Protein AF-A0A1Y3SQS3-F1 (afdb_monomer)

Solvent-accessible surface area (backbone atoms only — not comparable to full-atom values): 16089 Å² total; per-residue (Å²): 110,71,70,60,50,54,47,46,70,72,37,49,67,63,52,51,53,51,50,51,46,65,60,47,48,61,55,52,51,51,55,52,60,72,68,56,87,49,92,48,82,89,67,41,80,85,69,50,76,66,56,55,52,50,51,52,54,51,50,52,51,48,53,51,52,54,52,50,53,52,50,52,54,53,51,51,51,54,50,49,52,53,52,56,60,70,32,40,57,36,79,46,67,48,30,38,61,58,92,61,30,27,32,43,34,41,31,22,76,19,70,34,49,32,33,68,32,37,50,44,81,75,50,65,40,54,25,57,90,48,68,66,74,52,66,43,72,68,57,78,43,71,46,69,34,47,54,74,35,70,52,75,36,45,39,25,61,53,33,62,50,102,90,34,85,57,66,37,32,37,36,34,42,40,34,34,27,35,71,94,77,70,43,73,50,74,51,74,49,73,38,57,54,44,80,84,63,66,66,64,74,69,54,44,60,55,52,50,50,51,49,50,52,51,50,53,51,50,50,52,52,51,51,45,36,53,52,22,19,65,72,30,37,50,69,74,69,94,86,61,97,70,84,75,61,95,52,23,54,64,39,54,49,30,62,74,68,71,53,77,82,75,73,83,70,38,47,46,68,59,50,51,54,49,51,53,53,51,51,60,46,54,58,64,76,74,107

Secondary structure (DSSP, 8-state):
-HHHHHHHHH-HHHHHHHHHHHHHHHHHHHHHHHH----STTTS--S-HHHHHHHHHHHHHHHHHHHHHHHHHHHHHHHHHHHHHHTS--EEEEEEEETTEEEEEEEE-SSS-EEEEEEEEEEEESSTT---B---GGGGS-EEE-TT-EEEEEEEE---BTTB----EEEEEEEEEETTTTEEEEEEEEEEB-GGGTTSSHHHHHHHHHHHHHHHHHHHHHHHHHHHHHHTEE---TTS------S-HHHHHHHHHT-S-PPPPEEHHHHHHHHHHHHHHHHHH--

Radius of gyration: 43.99 Å; Cα contacts (8 Å, |Δi|>4): 353; chains: 1; bounding box: 91×77×119 Å

Mean predicted aligned error: 16.87 Å

Foldseek 3Di:
DVVVVVVCVVPVVVVVVVVVCVLVVLVVVLVVLVPDDDPDPVSHDPDDPVNSVVVSVVVVVVVVVVVVVVVVVVVVVVVVVVVVVQQDFDWDWAWEDDPQWIKIKTAGQGNAKWFQKAKAWDWKPFLAPDTDWPWDPVNVDGGMHGHGDMDMITTGGRSDDPVGDGWMKIKMWIWTARPVVRDIDIDIDIHTHDHVPHPDDPVPVVVVVVVVVVVVVVVVLVVLQLVCQAVLEFDDDPPDDHDHNCHHPQQVVCVVVVHDDDDHRHYPVRVVVVVVVVVVVVVVVVD

pLDDT: mean 81.55, std 12.95, range [45.28, 97.88]

Structure (mmCIF, N/CA/C/O backbone):
data_AF-A0A1Y3SQS3-F1
#
_entry.id   AF-A0A1Y3SQS3-F1
#
loop_
_atom_site.group_PDB
_atom_site.id
_atom_site.type_symbol
_atom_site.label_atom_id
_atom_site.label_alt_id
_atom_site.label_comp_id
_atom_site.label_asym_id
_atom_site.label_entity_id
_atom_site.label_seq_id
_atom_site.pdbx_PDB_ins_code
_atom_site.Cartn_x
_atom_site.Cartn_y
_atom_site.Cartn_z
_atom_site.occupancy
_atom_site.B_iso_or_equiv
_atom_site.auth_seq_id
_atom_site.auth_comp_id
_atom_site.auth_asym_id
_atom_site.auth_atom_id
_atom_site.pdbx_PDB_model_num
ATOM 1 N N . MET A 1 1 ? 11.070 0.660 -30.585 1.00 52.69 1 MET A N 1
ATOM 2 C CA . MET A 1 1 ? 12.145 0.948 -29.609 1.00 52.69 1 MET A CA 1
ATOM 3 C C . MET A 1 1 ? 12.422 -0.243 -28.682 1.00 52.69 1 MET A C 1
ATOM 5 O O . MET A 1 1 ? 13.527 -0.765 -28.727 1.00 52.69 1 MET A O 1
ATOM 9 N N . ILE A 1 2 ? 11.418 -0.773 -27.966 1.00 56.97 2 ILE A N 1
ATOM 10 C CA . ILE A 1 2 ? 11.551 -1.909 -27.017 1.00 56.97 2 ILE A CA 1
ATOM 11 C C . ILE A 1 2 ? 12.172 -3.179 -27.643 1.00 56.97 2 ILE A C 1
ATOM 13 O O . ILE A 1 2 ? 13.032 -3.815 -27.041 1.00 56.97 2 ILE A O 1
ATOM 17 N N . LYS A 1 3 ? 11.812 -3.534 -28.888 1.00 65.38 3 LYS A N 1
ATOM 18 C CA . LYS A 1 3 ? 12.394 -4.699 -29.596 1.00 65.38 3 LYS A CA 1
ATOM 19 C C . LYS A 1 3 ? 13.899 -4.559 -29.869 1.00 65.38 3 LYS A C 1
ATOM 21 O O . LYS A 1 3 ? 14.633 -5.531 -29.721 1.00 65.38 3 LYS A O 1
ATOM 26 N N . LEU A 1 4 ? 14.351 -3.358 -30.235 1.00 63.12 4 LEU A N 1
ATOM 27 C CA . LEU A 1 4 ? 15.760 -3.073 -30.531 1.00 63.12 4 LEU A CA 1
ATOM 28 C C . LEU A 1 4 ? 16.597 -3.105 -29.247 1.00 63.12 4 LEU A C 1
ATOM 30 O O . LEU A 1 4 ? 17.682 -3.670 -29.212 1.00 63.12 4 LEU A O 1
ATOM 34 N N . LEU A 1 5 ? 16.038 -2.585 -28.159 1.00 63.94 5 LEU A N 1
ATOM 35 C CA . LEU A 1 5 ? 16.671 -2.590 -26.850 1.00 63.94 5 LEU A CA 1
ATOM 36 C C . LEU A 1 5 ? 16.777 -4.001 -26.263 1.00 63.94 5 LEU A C 1
ATOM 38 O O . LEU A 1 5 ? 17.846 -4.403 -25.809 1.00 63.94 5 LEU A O 1
ATOM 42 N N . ASN A 1 6 ? 15.712 -4.800 -26.362 1.00 71.81 6 ASN A N 1
ATOM 43 C CA . ASN A 1 6 ? 15.750 -6.210 -25.973 1.00 71.81 6 ASN A CA 1
ATOM 44 C C . ASN A 1 6 ? 16.782 -7.002 -26.790 1.00 71.81 6 ASN A C 1
ATOM 46 O O . ASN A 1 6 ? 17.475 -7.854 -26.234 1.00 71.81 6 ASN A O 1
ATOM 50 N N . PHE A 1 7 ? 16.938 -6.685 -28.078 1.00 69.69 7 PHE A N 1
ATOM 51 C CA . PHE A 1 7 ? 17.989 -7.251 -28.921 1.00 69.69 7 PHE A CA 1
ATOM 52 C C . PHE A 1 7 ? 19.393 -6.848 -28.440 1.00 69.69 7 PHE A C 1
ATOM 54 O O . PHE A 1 7 ? 20.237 -7.723 -28.244 1.00 69.69 7 PHE A O 1
ATOM 61 N N . MET A 1 8 ? 19.629 -5.564 -28.142 1.00 69.25 8 MET A N 1
ATOM 62 C CA . MET A 1 8 ? 20.913 -5.100 -27.595 1.00 69.25 8 MET A CA 1
ATOM 63 C C . MET A 1 8 ? 21.227 -5.717 -26.226 1.00 69.25 8 MET A C 1
ATOM 65 O O . MET A 1 8 ? 22.363 -6.111 -25.965 1.00 69.25 8 MET A O 1
ATOM 69 N N . ARG A 1 9 ? 20.218 -5.875 -25.360 1.00 69.50 9 ARG A N 1
ATOM 70 C CA . ARG A 1 9 ? 20.367 -6.522 -24.048 1.00 69.50 9 ARG A CA 1
ATOM 71 C C . ARG A 1 9 ? 20.721 -8.002 -24.177 1.00 69.50 9 ARG A C 1
ATOM 73 O O . ARG A 1 9 ? 21.468 -8.516 -23.345 1.00 69.50 9 ARG A O 1
ATOM 80 N N . LYS A 1 10 ? 20.186 -8.676 -25.198 1.00 83.50 10 LYS A N 1
ATOM 81 C CA . LYS A 1 10 ? 20.431 -10.095 -25.488 1.00 83.50 10 LYS A CA 1
ATOM 82 C C . LYS A 1 10 ? 21.791 -10.332 -26.154 1.00 83.50 10 LYS A C 1
ATOM 84 O O . LYS A 1 10 ? 22.430 -11.336 -25.863 1.00 83.50 10 LYS A O 1
ATOM 89 N N . HIS A 1 11 ? 22.258 -9.408 -26.993 1.00 83.94 11 HIS A N 1
ATOM 90 C CA . HIS A 1 11 ? 23.478 -9.558 -27.794 1.00 83.94 11 HIS A CA 1
ATOM 91 C C . HIS A 1 11 ? 24.557 -8.514 -27.454 1.00 83.94 11 HIS A C 1
ATOM 93 O O . HIS A 1 11 ? 25.158 -7.916 -28.345 1.00 83.94 11 HIS A O 1
ATOM 99 N N . LYS A 1 12 ? 24.844 -8.318 -26.158 1.00 79.00 12 LYS A N 1
ATOM 100 C CA . LYS A 1 12 ? 25.794 -7.300 -25.657 1.00 79.00 12 LYS A CA 1
ATOM 101 C C . LYS A 1 12 ? 27.178 -7.370 -26.313 1.00 79.00 12 LYS A C 1
ATOM 103 O O . LYS A 1 12 ? 27.735 -6.338 -26.666 1.00 79.00 12 LYS A O 1
ATOM 108 N N . VAL A 1 13 ? 27.704 -8.581 -26.520 1.00 76.81 13 VAL A N 1
ATOM 109 C CA . VAL A 1 13 ? 29.018 -8.801 -27.152 1.00 76.81 13 VAL A CA 1
ATOM 110 C C . VAL A 1 13 ? 29.006 -8.369 -28.619 1.00 76.81 13 VAL A C 1
ATOM 112 O O . VAL A 1 13 ? 29.918 -7.678 -29.045 1.00 76.81 13 VAL A O 1
ATOM 115 N N . CYS A 1 14 ? 27.951 -8.702 -29.368 1.00 77.56 14 CYS A N 1
ATOM 116 C CA . CYS A 1 14 ? 27.819 -8.330 -30.779 1.00 77.56 14 CYS A CA 1
ATOM 117 C C . CYS A 1 14 ? 27.680 -6.813 -30.969 1.00 77.56 14 CYS A C 1
ATOM 119 O O . CYS A 1 14 ? 28.214 -6.254 -31.920 1.00 77.56 14 CYS A O 1
ATOM 121 N N . VAL A 1 15 ? 26.957 -6.141 -30.071 1.00 80.56 15 VAL A N 1
ATOM 122 C CA . VAL A 1 15 ? 26.804 -4.680 -30.115 1.00 80.56 15 VAL A CA 1
ATOM 123 C C . VAL A 1 15 ? 28.121 -3.991 -29.761 1.00 80.56 15 VAL A C 1
ATOM 125 O O . VAL A 1 15 ? 28.503 -3.029 -30.419 1.00 80.56 15 VAL A O 1
ATOM 128 N N . PHE A 1 16 ? 28.844 -4.510 -28.765 1.00 79.31 16 PHE A N 1
ATOM 129 C CA . PHE A 1 16 ? 30.149 -3.984 -28.374 1.00 79.31 16 PHE A CA 1
ATOM 130 C C . PHE A 1 16 ? 31.193 -4.143 -29.486 1.00 79.31 16 PHE A C 1
ATOM 132 O O . PHE A 1 16 ? 31.880 -3.180 -29.822 1.00 79.31 16 PHE A O 1
ATOM 139 N N . THR A 1 17 ? 31.277 -5.323 -30.108 1.00 78.69 17 THR A N 1
ATOM 140 C CA . THR A 1 17 ? 32.202 -5.557 -31.224 1.00 78.69 17 THR A CA 1
ATOM 141 C C . THR A 1 17 ? 31.847 -4.708 -32.440 1.00 78.69 17 THR A C 1
ATOM 143 O O . THR A 1 17 ? 32.744 -4.121 -33.036 1.00 78.69 17 THR A O 1
ATOM 146 N N . LEU A 1 18 ? 30.559 -4.565 -32.773 1.00 81.19 18 LEU A N 1
ATOM 147 C CA . LEU A 1 18 ? 30.106 -3.695 -33.861 1.00 81.19 18 LEU A CA 1
ATOM 148 C C . LEU A 1 18 ? 30.445 -2.222 -33.591 1.00 81.19 18 LEU A C 1
ATOM 150 O O . LEU A 1 18 ? 30.921 -1.536 -34.489 1.00 81.19 18 LEU A O 1
ATOM 154 N N . SER A 1 19 ? 30.253 -1.748 -32.357 1.00 77.75 19 SER A N 1
ATOM 155 C CA . SER A 1 19 ? 30.615 -0.383 -31.964 1.00 77.75 19 SER A CA 1
ATOM 156 C C . SER A 1 19 ? 32.119 -0.148 -32.101 1.00 77.75 19 SER A C 1
ATOM 158 O O . SER A 1 19 ? 32.526 0.847 -32.688 1.00 77.75 19 SER A O 1
ATOM 160 N N . MET A 1 20 ? 32.952 -1.073 -31.617 1.00 79.88 20 MET A N 1
ATOM 161 C CA . MET A 1 20 ? 34.412 -0.971 -31.734 1.00 79.88 20 MET A CA 1
ATOM 162 C C . MET A 1 20 ? 34.852 -0.939 -33.205 1.00 79.88 20 MET A C 1
ATOM 164 O O . MET A 1 20 ? 35.703 -0.140 -33.583 1.00 79.88 20 MET A O 1
ATOM 168 N N . LEU A 1 21 ? 34.198 -1.732 -34.056 1.00 81.56 21 LEU A N 1
ATOM 169 C CA . LEU A 1 21 ? 34.467 -1.798 -35.491 1.00 81.56 21 LEU A CA 1
ATOM 170 C C . LEU A 1 21 ? 34.042 -0.507 -36.218 1.00 81.56 21 LEU A C 1
ATOM 172 O O . LEU A 1 21 ? 34.792 -0.017 -37.056 1.00 81.56 21 LEU A O 1
ATOM 176 N N . ILE A 1 22 ? 32.904 0.096 -35.853 1.00 79.38 22 ILE A N 1
ATOM 177 C CA . ILE A 1 22 ? 32.449 1.397 -36.385 1.00 79.38 22 ILE A CA 1
ATOM 178 C C . ILE A 1 22 ? 33.429 2.530 -36.046 1.00 79.38 22 ILE A C 1
ATOM 180 O O . ILE A 1 22 ? 33.611 3.422 -36.867 1.00 79.38 22 ILE A O 1
ATOM 184 N N . PHE A 1 23 ? 34.077 2.494 -34.878 1.00 75.38 23 PHE A N 1
ATOM 185 C CA . PHE A 1 23 ? 35.098 3.481 -34.501 1.00 75.38 23 PHE A CA 1
ATOM 186 C C . PHE A 1 23 ? 36.468 3.188 -35.136 1.00 75.38 23 PHE A C 1
ATOM 188 O O . PHE A 1 23 ? 37.140 4.098 -35.613 1.00 75.38 23 PHE A O 1
ATOM 195 N N . ALA A 1 24 ? 36.889 1.922 -35.187 1.00 79.50 24 ALA A N 1
ATOM 196 C CA . ALA A 1 24 ? 38.217 1.548 -35.670 1.00 79.50 24 ALA A CA 1
ATOM 197 C C . ALA A 1 24 ? 38.344 1.581 -37.203 1.00 79.50 24 ALA A C 1
ATOM 199 O O . ALA A 1 24 ? 39.389 1.962 -37.727 1.00 79.50 24 ALA A O 1
ATOM 200 N N . VAL A 1 25 ? 37.300 1.190 -37.942 1.00 80.81 25 VAL A N 1
ATOM 201 C CA . VAL A 1 25 ? 37.363 1.072 -39.408 1.00 80.81 25 VAL A CA 1
ATOM 202 C C . VAL A 1 25 ? 37.607 2.411 -40.111 1.00 80.81 25 VAL A C 1
ATOM 204 O O . VAL A 1 25 ? 38.502 2.446 -40.953 1.00 80.81 25 VAL A O 1
ATOM 207 N N . PRO A 1 26 ? 36.918 3.521 -39.784 1.00 76.19 26 PRO A N 1
ATOM 208 C CA . PRO A 1 26 ? 37.205 4.821 -40.391 1.00 76.19 26 PRO A CA 1
ATOM 209 C C . PRO A 1 26 ? 38.649 5.279 -40.153 1.00 76.19 26 PRO A C 1
ATOM 211 O O . PRO A 1 26 ? 39.294 5.749 -41.088 1.00 76.19 26 PRO A O 1
ATOM 214 N N . LEU A 1 27 ? 39.187 5.070 -38.945 1.00 77.44 27 LEU A N 1
ATOM 215 C CA . LEU A 1 27 ? 40.576 5.402 -38.609 1.00 77.44 27 LEU A CA 1
ATOM 216 C C . LEU A 1 27 ? 41.575 4.582 -39.434 1.00 77.44 27 LEU A C 1
ATOM 218 O O . LEU A 1 27 ? 42.531 5.133 -39.978 1.00 77.44 27 LEU A O 1
ATOM 222 N N . VAL A 1 28 ? 41.336 3.274 -39.569 1.00 80.25 28 VAL A N 1
ATOM 223 C CA . VAL A 1 28 ? 42.184 2.381 -40.372 1.00 80.25 28 VAL A CA 1
ATOM 224 C C . VAL A 1 28 ? 42.098 2.729 -41.858 1.00 80.25 28 VAL A C 1
ATOM 226 O O . VAL A 1 28 ? 43.132 2.800 -42.517 1.00 80.25 28 VAL A O 1
ATOM 229 N N . ILE A 1 29 ? 40.900 2.996 -42.387 1.00 77.38 29 ILE A N 1
ATOM 230 C CA . ILE A 1 29 ? 40.698 3.390 -43.790 1.00 77.38 29 ILE A CA 1
ATOM 231 C C . ILE A 1 29 ? 41.455 4.682 -44.092 1.00 77.38 29 ILE A C 1
ATOM 233 O O . ILE A 1 29 ? 42.197 4.737 -45.069 1.00 77.38 29 ILE A O 1
ATOM 237 N N . VAL A 1 30 ? 41.318 5.700 -43.241 1.00 74.88 30 VAL A N 1
ATOM 238 C CA . VAL A 1 30 ? 42.024 6.973 -43.416 1.00 74.88 30 VAL A CA 1
ATOM 239 C C . VAL A 1 30 ? 43.540 6.786 -43.327 1.00 74.88 30 VAL A C 1
ATOM 241 O O . VAL A 1 30 ? 44.268 7.318 -44.162 1.00 74.88 30 VAL A O 1
ATOM 244 N N . HIS A 1 31 ? 44.029 6.000 -42.365 1.00 74.12 31 HIS A N 1
ATOM 245 C CA . HIS A 1 31 ? 45.461 5.737 -42.216 1.00 74.12 31 HIS A CA 1
ATOM 246 C C . HIS A 1 31 ? 46.052 5.007 -43.432 1.00 74.12 31 HIS A C 1
ATOM 248 O O . HIS A 1 31 ? 47.144 5.344 -43.889 1.00 74.12 31 HIS A O 1
ATOM 254 N N . VAL A 1 32 ? 45.325 4.030 -43.983 1.00 74.31 32 VAL A N 1
ATOM 255 C CA . VAL A 1 32 ? 45.731 3.299 -45.192 1.00 74.31 32 VAL A CA 1
ATOM 256 C C . VAL A 1 32 ? 45.702 4.213 -46.416 1.00 74.31 32 VAL A C 1
ATOM 258 O O . VAL A 1 32 ? 46.678 4.244 -47.159 1.00 74.31 32 VAL A O 1
ATOM 261 N N . LEU A 1 33 ? 44.638 5.001 -46.600 1.00 69.81 33 LEU A N 1
ATOM 262 C CA . LEU A 1 33 ? 44.519 5.951 -47.712 1.00 69.81 33 LEU A CA 1
ATOM 263 C C . LEU A 1 33 ? 45.595 7.043 -47.675 1.00 69.81 33 LEU A C 1
ATOM 265 O O . LEU A 1 33 ? 46.038 7.482 -48.728 1.00 69.81 33 LEU A O 1
ATOM 269 N N . TYR A 1 34 ? 46.043 7.454 -46.486 1.00 68.31 34 TYR A N 1
ATOM 270 C CA . TYR A 1 34 ? 47.117 8.438 -46.333 1.00 68.31 34 TYR A CA 1
ATOM 271 C C . TYR A 1 34 ? 48.512 7.868 -46.642 1.00 68.31 34 TYR A C 1
ATOM 273 O O . TYR A 1 34 ? 49.415 8.614 -47.004 1.00 68.31 34 TYR A O 1
ATOM 281 N N . LYS A 1 35 ? 48.713 6.553 -46.483 1.00 69.56 35 LYS A N 1
ATOM 282 C CA . LYS A 1 35 ? 50.017 5.893 -46.672 1.00 69.56 35 LYS A CA 1
ATOM 283 C C . LYS A 1 35 ? 50.260 5.413 -48.110 1.00 69.56 35 LYS A C 1
ATOM 285 O O . LYS A 1 35 ? 51.392 5.080 -48.448 1.00 69.56 35 LYS A O 1
ATOM 290 N N . ILE A 1 36 ? 49.218 5.319 -48.936 1.00 69.50 36 ILE A N 1
ATOM 291 C CA . ILE A 1 36 ? 49.331 4.863 -50.325 1.00 69.50 36 ILE A CA 1
ATOM 292 C C . ILE A 1 36 ? 49.643 6.065 -51.223 1.00 69.50 36 ILE A C 1
ATOM 294 O O . ILE A 1 36 ? 48.775 6.899 -51.476 1.00 69.50 36 ILE A O 1
ATOM 298 N N . ASP A 1 37 ? 50.865 6.115 -51.752 1.00 60.38 37 ASP A N 1
ATOM 299 C CA . ASP A 1 37 ? 51.220 7.025 -52.840 1.00 60.38 37 ASP A CA 1
ATOM 300 C C . ASP A 1 37 ? 50.591 6.517 -54.149 1.00 60.38 37 ASP A C 1
ATOM 302 O O . ASP A 1 37 ? 51.041 5.540 -54.748 1.00 60.38 37 ASP A O 1
ATOM 306 N N . CYS A 1 38 ? 49.499 7.151 -54.578 1.00 60.78 38 CYS A N 1
ATOM 307 C CA . CYS A 1 38 ? 48.826 6.849 -55.842 1.00 60.78 38 CYS A CA 1
ATOM 308 C C . CYS A 1 38 ? 49.379 7.728 -56.977 1.00 60.78 38 CYS A C 1
ATOM 310 O O . CYS A 1 38 ? 49.193 8.942 -56.964 1.00 60.78 38 CYS A O 1
ATOM 312 N N . GLU A 1 39 ? 49.964 7.115 -58.011 1.00 58.69 39 GLU A N 1
ATOM 313 C CA . GLU A 1 39 ? 50.440 7.804 -59.231 1.00 58.69 39 GLU A CA 1
ATOM 314 C C . GLU A 1 39 ? 49.305 8.237 -60.190 1.00 58.69 39 GLU A C 1
ATOM 316 O O . GLU A 1 39 ? 49.540 8.914 -61.191 1.00 58.69 39 GLU A O 1
ATOM 321 N N . ILE A 1 40 ? 48.051 7.871 -59.902 1.00 65.19 40 ILE A N 1
ATOM 322 C CA . ILE A 1 40 ? 46.880 8.255 -60.702 1.00 65.19 40 ILE A CA 1
ATOM 323 C C . ILE A 1 40 ? 46.348 9.607 -60.200 1.00 65.19 40 ILE A C 1
ATOM 325 O O . ILE A 1 40 ? 45.832 9.697 -59.089 1.00 65.19 40 ILE A O 1
ATOM 329 N N . VAL A 1 41 ? 46.384 10.642 -61.048 1.00 59.78 41 VAL A N 1
ATOM 330 C CA . VAL A 1 41 ? 46.004 12.047 -60.742 1.00 59.78 41 VAL A CA 1
ATOM 331 C C . VAL A 1 41 ? 44.611 12.206 -60.100 1.00 59.78 41 VAL A C 1
ATOM 333 O O . VAL A 1 41 ? 44.392 13.117 -59.310 1.00 59.78 41 VAL A O 1
ATOM 336 N N . TRP A 1 42 ? 43.660 11.316 -60.405 1.00 55.47 42 TRP A N 1
ATOM 337 C CA . TRP A 1 42 ? 42.307 11.314 -59.819 1.00 55.47 42 TRP A CA 1
ATOM 338 C C . TRP A 1 42 ? 42.223 10.724 -58.402 1.00 55.47 42 TRP A C 1
ATOM 340 O O . TRP A 1 42 ? 41.255 10.979 -57.691 1.00 55.47 42 TRP A O 1
ATOM 350 N N . LEU A 1 43 ? 43.212 9.922 -58.006 1.00 58.38 43 LEU A N 1
ATOM 351 C CA . LEU A 1 43 ? 43.315 9.256 -56.701 1.00 58.38 43 LEU A CA 1
ATOM 352 C C . LEU A 1 43 ? 44.362 9.914 -55.794 1.00 58.38 43 LEU A C 1
ATOM 354 O O . LEU A 1 43 ? 44.538 9.491 -54.653 1.00 58.38 43 LEU A O 1
ATOM 358 N N . GLN A 1 44 ? 45.053 10.943 -56.286 1.00 61.34 44 GLN A N 1
ATOM 359 C CA . GLN A 1 44 ? 46.011 11.703 -55.502 1.00 61.34 44 GLN A CA 1
ATOM 360 C C . GLN A 1 44 ? 45.260 12.505 -54.431 1.00 61.34 44 GLN A C 1
ATOM 362 O O . GLN A 1 44 ? 44.339 13.267 -54.738 1.00 61.34 44 GLN A O 1
ATOM 367 N N . SER A 1 45 ? 45.622 12.309 -53.159 1.00 60.06 45 SER A N 1
ATOM 368 C CA . SER A 1 45 ? 44.951 12.971 -52.038 1.00 60.06 45 SER A CA 1
ATOM 369 C C . SER A 1 45 ? 45.030 14.493 -52.181 1.00 60.06 45 SER A C 1
ATOM 371 O O . SER A 1 45 ? 46.088 15.092 -52.007 1.00 60.06 45 SER A O 1
ATOM 373 N N . LYS A 1 46 ? 43.889 15.127 -52.475 1.00 64.44 46 LYS A N 1
ATOM 374 C CA . LYS A 1 46 ? 43.728 16.591 -52.462 1.00 64.44 46 LYS A CA 1
ATOM 375 C C . LYS A 1 46 ? 43.471 17.140 -51.050 1.00 64.44 46 LYS A C 1
ATOM 377 O O . LYS A 1 46 ? 43.501 18.349 -50.847 1.00 64.44 46 LYS A O 1
ATOM 382 N N . LEU A 1 47 ? 43.187 16.258 -50.091 1.00 64.19 47 LEU A N 1
ATOM 383 C CA . LEU A 1 47 ? 42.900 16.601 -48.700 1.00 64.19 47 LEU A CA 1
ATOM 384 C C . LEU A 1 47 ? 44.205 16.830 -47.934 1.00 64.19 47 LEU A C 1
ATOM 386 O O . LEU A 1 47 ? 45.116 16.000 -47.991 1.00 64.19 47 LEU A O 1
ATOM 390 N N . THR A 1 48 ? 44.284 17.937 -47.194 1.00 75.62 48 THR A N 1
ATOM 391 C CA . THR A 1 48 ? 45.401 18.175 -46.275 1.00 75.62 48 THR A CA 1
ATOM 392 C C . THR A 1 48 ? 45.238 17.327 -45.012 1.00 75.62 48 THR A C 1
ATOM 394 O O . THR A 1 48 ? 44.131 16.915 -44.659 1.00 75.62 48 THR A O 1
ATOM 397 N N . ALA A 1 49 ? 46.330 17.095 -44.276 1.00 74.44 49 ALA A N 1
ATOM 398 C CA . ALA A 1 49 ? 46.271 16.384 -42.995 1.00 74.44 49 ALA A CA 1
ATOM 399 C C . ALA A 1 49 ? 45.284 17.036 -41.997 1.00 74.44 49 ALA A C 1
ATOM 401 O O . ALA A 1 49 ? 44.652 16.336 -41.207 1.00 74.44 49 ALA A O 1
ATOM 402 N N . GLY A 1 50 ? 45.106 18.363 -42.071 1.00 75.81 50 GLY A N 1
ATOM 403 C CA . GLY A 1 50 ? 44.140 19.104 -41.256 1.00 75.81 50 GLY A CA 1
ATOM 404 C C . GLY A 1 50 ? 42.678 18.816 -41.615 1.00 75.81 50 GLY A C 1
ATOM 405 O O . GLY A 1 50 ? 41.853 18.652 -40.715 1.00 75.81 50 GLY A O 1
ATOM 406 N N . ASP A 1 51 ? 42.356 18.682 -42.905 1.00 80.00 51 ASP A N 1
ATOM 407 C CA . ASP A 1 51 ? 40.995 18.366 -43.366 1.00 80.00 51 ASP A CA 1
ATOM 408 C C . ASP A 1 51 ? 40.581 16.949 -42.949 1.00 80.00 51 ASP A C 1
ATOM 410 O O . ASP A 1 51 ? 39.467 16.719 -42.478 1.00 80.00 51 ASP A O 1
ATOM 414 N N . VAL A 1 52 ? 41.517 16.003 -43.065 1.00 77.62 52 VAL A N 1
ATOM 415 C CA . VAL A 1 52 ? 41.330 14.603 -42.668 1.00 77.62 52 VAL A CA 1
ATOM 416 C C . VAL A 1 52 ? 41.094 14.477 -41.159 1.00 77.62 52 VAL A C 1
ATOM 418 O O . VAL A 1 52 ? 40.174 13.778 -40.731 1.00 77.62 52 VAL A O 1
ATOM 421 N N . LEU A 1 53 ? 41.887 15.185 -40.349 1.00 78.38 53 LEU A N 1
ATOM 422 C CA . LEU A 1 53 ? 41.730 15.199 -38.894 1.00 78.38 53 LEU A CA 1
ATOM 423 C C . LEU A 1 53 ? 40.384 15.808 -38.476 1.00 78.38 53 LEU A C 1
ATOM 425 O O . LEU A 1 53 ? 39.699 15.264 -37.612 1.00 78.38 53 LEU A O 1
ATOM 429 N N . THR A 1 54 ? 39.983 16.905 -39.122 1.00 83.25 54 THR A N 1
ATOM 430 C CA . THR A 1 54 ? 38.703 17.579 -38.856 1.00 83.25 54 THR A CA 1
ATOM 431 C C . THR A 1 54 ? 37.515 16.689 -39.218 1.00 83.25 54 THR A C 1
ATOM 433 O O . THR A 1 54 ? 36.539 16.633 -38.471 1.00 83.25 54 THR A O 1
ATOM 436 N N . TYR A 1 55 ? 37.604 15.948 -40.326 1.00 81.50 55 TYR A N 1
ATOM 437 C CA . TYR A 1 55 ? 36.580 14.987 -40.728 1.00 81.50 55 TYR A CA 1
ATOM 438 C C . TYR A 1 55 ? 36.405 13.858 -39.702 1.00 81.50 55 TYR A C 1
ATOM 440 O O . TYR A 1 55 ? 35.277 13.577 -39.296 1.00 81.50 55 TYR A O 1
ATOM 448 N N . ILE A 1 56 ? 37.505 13.247 -39.240 1.00 80.12 56 ILE A N 1
ATOM 449 C CA . ILE A 1 56 ? 37.463 12.197 -38.208 1.00 80.12 56 ILE A CA 1
ATOM 450 C C . ILE A 1 56 ? 36.851 12.745 -36.919 1.00 80.12 56 ILE A C 1
ATOM 452 O O . ILE A 1 56 ? 35.890 12.173 -36.410 1.00 80.12 56 ILE A O 1
ATOM 456 N N . ALA A 1 57 ? 37.357 13.879 -36.428 1.00 82.75 57 ALA A N 1
ATOM 457 C CA . ALA A 1 57 ? 36.868 14.488 -35.196 1.00 82.75 57 ALA A CA 1
ATOM 458 C C . ALA A 1 57 ? 35.373 14.842 -35.285 1.00 82.75 57 ALA A C 1
ATOM 460 O O . ALA A 1 57 ? 34.616 14.594 -34.347 1.00 82.75 57 ALA A O 1
ATOM 461 N N . GLY A 1 58 ? 34.923 15.374 -36.426 1.00 86.69 58 GLY A N 1
ATOM 462 C CA . GLY A 1 58 ? 33.514 15.685 -36.668 1.00 86.69 58 GLY A CA 1
ATOM 463 C C . GLY A 1 58 ? 32.626 14.440 -36.707 1.00 86.69 58 GLY A C 1
ATOM 464 O O . GLY A 1 58 ? 31.541 14.437 -36.125 1.00 86.69 58 GLY A O 1
ATOM 465 N N . PHE A 1 59 ? 33.089 13.364 -37.346 1.00 82.69 59 PHE A N 1
ATOM 466 C CA . PHE A 1 59 ? 32.361 12.098 -37.408 1.00 82.69 59 PHE A CA 1
ATOM 467 C C . PHE A 1 59 ? 32.269 11.413 -36.037 1.00 82.69 59 PHE A C 1
ATOM 469 O O . PHE A 1 59 ? 31.189 10.970 -35.639 1.00 82.69 59 PHE A O 1
ATOM 476 N N . GLU A 1 60 ? 33.365 11.379 -35.277 1.00 81.50 60 GLU A N 1
ATOM 477 C CA . GLU A 1 60 ? 33.381 10.851 -33.909 1.00 81.50 60 GLU A CA 1
ATOM 478 C C . GLU A 1 60 ? 32.463 11.661 -32.984 1.00 81.50 60 GLU A C 1
ATOM 480 O O . GLU A 1 60 ? 31.669 11.081 -32.237 1.00 81.50 60 GLU A O 1
ATOM 485 N N . ALA A 1 61 ? 32.495 12.994 -33.083 1.00 89.12 61 ALA A N 1
ATOM 486 C CA . ALA A 1 61 ? 31.590 13.869 -32.341 1.00 89.12 61 ALA A CA 1
ATOM 487 C C . ALA A 1 61 ? 30.116 13.627 -32.716 1.00 89.12 61 ALA A C 1
ATOM 489 O O . ALA A 1 61 ? 29.247 13.591 -31.840 1.00 89.12 61 ALA A O 1
ATOM 490 N N . PHE A 1 62 ? 29.813 13.402 -33.997 1.00 87.69 62 PHE A N 1
ATOM 491 C CA . PHE A 1 62 ? 28.464 13.061 -34.450 1.00 87.69 62 PHE A CA 1
ATOM 492 C C . PHE A 1 62 ? 27.980 11.721 -33.873 1.00 87.69 62 PHE A C 1
ATOM 494 O O . PHE A 1 62 ? 26.889 11.653 -33.307 1.00 87.69 62 PHE A O 1
ATOM 501 N N . ILE A 1 63 ? 28.793 10.661 -33.931 1.00 85.00 63 ILE A N 1
ATOM 502 C CA . ILE A 1 63 ? 28.427 9.366 -33.332 1.00 85.00 63 ILE A CA 1
ATOM 503 C C . ILE A 1 63 ? 28.235 9.503 -31.820 1.00 85.00 63 ILE A C 1
ATOM 505 O O . ILE A 1 63 ? 27.262 8.972 -31.274 1.00 85.00 63 ILE A O 1
ATOM 509 N N . GLY A 1 64 ? 29.133 10.221 -31.142 1.00 83.94 64 GLY A N 1
ATOM 510 C CA . GLY A 1 64 ? 29.050 10.463 -29.705 1.00 83.94 64 GLY A CA 1
ATOM 511 C C . GLY A 1 64 ? 27.753 11.171 -29.317 1.00 83.94 64 GLY A C 1
ATOM 512 O O . GLY A 1 64 ? 27.036 10.709 -28.429 1.00 83.94 64 GLY A O 1
ATOM 513 N N . THR A 1 65 ? 27.400 12.242 -30.028 1.00 89.69 65 THR A N 1
ATOM 514 C CA . THR A 1 65 ? 26.173 13.014 -29.767 1.00 89.69 65 THR A CA 1
ATOM 515 C C . THR A 1 65 ? 24.900 12.215 -30.048 1.00 89.69 65 THR A C 1
ATOM 517 O O . THR A 1 65 ? 23.996 12.213 -29.210 1.00 89.69 65 THR A O 1
ATOM 520 N N . VAL A 1 66 ? 24.832 11.462 -31.153 1.00 87.06 66 VAL A N 1
ATOM 521 C CA . VAL A 1 66 ? 23.692 10.573 -31.452 1.00 87.06 66 VAL A CA 1
ATOM 522 C C . VAL A 1 66 ? 23.550 9.475 -30.392 1.00 87.06 66 VAL A C 1
ATOM 524 O O . VAL A 1 66 ? 22.442 9.202 -29.923 1.00 87.06 66 VAL A O 1
ATOM 527 N N . SER A 1 67 ? 24.665 8.876 -29.968 1.00 82.38 67 SER A N 1
ATOM 528 C CA . SER A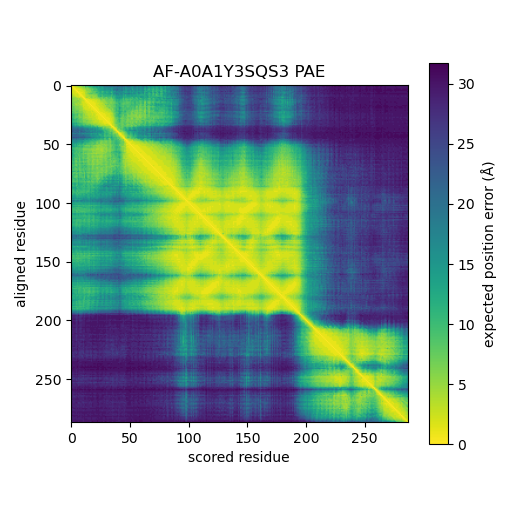 1 67 ? 24.679 7.825 -28.941 1.00 82.38 67 SER A CA 1
ATOM 529 C C . SER A 1 67 ? 24.208 8.348 -27.582 1.00 82.38 67 SER A C 1
ATOM 531 O O . SER A 1 67 ? 23.398 7.700 -26.916 1.00 82.38 67 SER A O 1
ATOM 533 N N . LEU A 1 68 ? 24.661 9.543 -27.187 1.00 86.81 68 LEU A N 1
ATOM 534 C CA . LEU A 1 68 ? 24.223 10.212 -25.960 1.00 86.81 68 LEU A CA 1
ATOM 535 C C . LEU A 1 68 ? 22.734 10.569 -26.007 1.00 86.81 68 LEU A C 1
ATOM 537 O O . LEU A 1 68 ? 22.019 10.318 -25.038 1.00 86.81 68 LEU A O 1
ATOM 541 N N . GLY A 1 69 ? 22.247 11.086 -27.139 1.00 89.75 69 GLY A N 1
ATOM 542 C CA . GLY A 1 69 ? 20.825 11.370 -27.334 1.00 89.75 69 GLY A CA 1
ATOM 543 C C . GLY A 1 69 ? 19.959 10.116 -27.185 1.00 89.75 69 GLY A C 1
ATOM 544 O O . GLY A 1 69 ? 18.950 10.134 -26.478 1.00 89.75 69 GLY A O 1
ATOM 545 N N . PHE A 1 70 ? 20.385 8.996 -27.778 1.00 84.62 70 PHE A N 1
ATOM 546 C CA . PHE A 1 70 ? 19.703 7.711 -27.616 1.00 84.62 70 PHE A CA 1
ATOM 547 C C . PHE A 1 70 ? 19.695 7.237 -26.154 1.00 84.62 70 PHE A C 1
ATOM 549 O O . PHE A 1 70 ? 18.652 6.813 -25.650 1.00 84.62 70 PHE A O 1
ATOM 556 N N . LEU A 1 71 ? 20.834 7.329 -25.459 1.00 85.75 71 LEU A N 1
ATOM 557 C CA . LEU A 1 71 ? 20.945 6.930 -24.055 1.00 85.75 71 LEU A CA 1
ATOM 558 C C . LEU A 1 71 ? 20.026 7.761 -23.151 1.00 85.75 71 LEU A C 1
ATOM 560 O O . LEU A 1 71 ? 19.348 7.192 -22.297 1.00 85.75 71 LEU A O 1
ATOM 564 N N . ALA A 1 72 ? 19.958 9.076 -23.367 1.00 90.12 72 ALA A N 1
ATOM 565 C CA . ALA A 1 72 ? 19.090 9.970 -22.605 1.00 90.12 72 ALA A CA 1
ATOM 566 C C . ALA A 1 72 ? 17.602 9.624 -22.790 1.00 90.12 72 ALA A C 1
ATOM 568 O O . ALA A 1 72 ? 16.856 9.547 -21.815 1.00 90.12 72 ALA A O 1
ATOM 569 N N . LEU A 1 73 ? 17.167 9.343 -24.025 1.00 88.00 73 LEU A N 1
ATOM 570 C CA . LEU A 1 73 ? 15.796 8.895 -24.298 1.00 88.00 73 LEU A CA 1
ATOM 571 C C . LEU A 1 73 ? 15.486 7.556 -23.617 1.00 88.00 73 LEU A C 1
ATOM 573 O O . LEU A 1 73 ? 14.411 7.395 -23.037 1.00 88.00 73 LEU A O 1
ATOM 577 N N . TRP A 1 74 ? 16.429 6.611 -23.657 1.00 83.50 74 TRP A N 1
ATOM 578 C CA . TRP A 1 74 ? 16.287 5.318 -22.991 1.00 83.50 74 TRP A CA 1
ATOM 579 C C . TRP A 1 74 ? 16.158 5.461 -21.471 1.00 83.50 74 TRP A C 1
ATOM 581 O O . TRP A 1 74 ? 15.256 4.879 -20.870 1.00 83.50 74 TRP A O 1
ATOM 591 N N . GLN A 1 75 ? 17.029 6.258 -20.851 1.00 87.62 75 GLN A N 1
ATOM 592 C CA . GLN A 1 75 ? 16.982 6.530 -19.415 1.00 87.62 75 GLN A CA 1
ATOM 593 C C . GLN A 1 75 ? 15.670 7.202 -19.015 1.00 87.62 75 GLN A C 1
ATOM 595 O O . GLN A 1 75 ? 15.023 6.743 -18.077 1.00 87.62 75 GLN A O 1
ATOM 600 N N . ASN A 1 76 ? 15.240 8.227 -19.755 1.00 92.25 76 ASN A N 1
ATOM 601 C CA . ASN A 1 76 ? 13.972 8.904 -19.495 1.00 92.25 76 ASN A CA 1
ATOM 602 C C . ASN A 1 76 ? 12.795 7.933 -19.550 1.00 92.25 76 ASN A C 1
ATOM 604 O O . ASN A 1 76 ? 11.948 7.956 -18.665 1.00 92.25 76 ASN A O 1
ATOM 608 N N . HIS A 1 77 ? 12.756 7.046 -20.544 1.00 87.50 77 HIS A N 1
ATOM 609 C CA . HIS A 1 77 ? 11.701 6.043 -20.637 1.00 87.50 77 HIS A CA 1
ATOM 610 C C . HIS A 1 77 ? 11.680 5.103 -19.421 1.00 87.50 77 HIS A C 1
ATOM 612 O O . HIS A 1 77 ? 10.626 4.925 -18.819 1.00 87.50 77 HIS A O 1
ATOM 618 N N . GLN A 1 78 ? 12.839 4.583 -19.005 1.00 85.75 78 GLN A N 1
ATOM 619 C CA . GLN A 1 78 ? 12.941 3.716 -17.823 1.00 85.75 78 GLN A CA 1
ATOM 620 C C . GLN A 1 78 ? 12.521 4.433 -16.534 1.00 85.75 78 GLN A C 1
ATOM 622 O O . GLN A 1 78 ? 11.818 3.854 -15.710 1.00 85.75 78 GLN A O 1
ATOM 627 N N . ILE A 1 79 ? 12.927 5.695 -16.360 1.00 90.88 79 ILE A N 1
ATOM 628 C CA . ILE A 1 79 ? 12.541 6.513 -15.202 1.00 90.88 79 ILE A CA 1
ATOM 629 C C . ILE A 1 79 ? 11.027 6.717 -15.180 1.00 90.88 79 ILE A C 1
ATOM 631 O O . ILE A 1 79 ? 10.417 6.614 -14.121 1.00 90.88 79 ILE A O 1
ATOM 635 N N . GLN A 1 80 ? 10.410 6.977 -16.335 1.00 89.88 80 GLN A N 1
ATOM 636 C CA . GLN A 1 80 ? 8.958 7.125 -16.432 1.00 89.88 80 GLN A CA 1
ATOM 637 C C . GLN A 1 80 ? 8.232 5.832 -16.053 1.00 89.88 80 GLN A C 1
ATOM 639 O O . GLN A 1 80 ? 7.276 5.886 -15.285 1.00 89.88 80 GLN A O 1
ATOM 644 N N . GLU A 1 81 ? 8.698 4.671 -16.521 1.00 89.50 81 GLU A N 1
ATOM 645 C CA . GLU A 1 81 ? 8.114 3.382 -16.126 1.00 89.50 81 GLU A CA 1
ATOM 646 C C . GLU A 1 81 ? 8.221 3.154 -14.611 1.00 89.50 81 GLU A C 1
ATOM 648 O O . GLU A 1 81 ? 7.214 2.881 -13.960 1.00 89.50 81 GLU A O 1
ATOM 653 N N . GLN A 1 82 ? 9.400 3.371 -14.025 1.00 89.19 82 GLN A N 1
ATOM 654 C CA . GLN A 1 82 ? 9.610 3.249 -12.577 1.00 89.19 82 GLN A CA 1
ATOM 655 C C . GLN A 1 82 ? 8.773 4.250 -11.772 1.00 89.19 82 GLN A C 1
ATOM 657 O O . GLN A 1 82 ? 8.242 3.920 -10.711 1.00 89.19 82 GLN A O 1
ATOM 662 N N . HIS A 1 83 ? 8.631 5.477 -12.272 1.00 89.56 83 HIS A N 1
ATOM 663 C CA . HIS A 1 83 ? 7.799 6.496 -11.646 1.00 89.56 83 HIS A CA 1
ATOM 664 C C . HIS A 1 83 ? 6.327 6.070 -11.657 1.00 89.56 83 HIS A C 1
ATOM 666 O O . HIS A 1 83 ? 5.666 6.113 -10.623 1.00 89.56 83 HIS A O 1
ATOM 672 N N . ILE A 1 84 ? 5.825 5.580 -12.794 1.00 88.88 84 ILE A N 1
ATOM 673 C CA . ILE A 1 84 ? 4.460 5.063 -12.913 1.00 88.88 84 ILE A CA 1
ATOM 674 C C . ILE A 1 84 ? 4.245 3.879 -11.963 1.00 88.88 84 ILE A C 1
ATOM 676 O O . ILE A 1 84 ? 3.224 3.849 -11.275 1.00 88.88 84 ILE A O 1
ATOM 680 N N . GLU A 1 85 ? 5.180 2.930 -11.892 1.00 89.25 85 GLU A N 1
ATOM 681 C CA . GLU A 1 85 ? 5.091 1.773 -10.990 1.00 89.25 85 GLU A CA 1
ATOM 682 C C . GLU A 1 85 ? 5.128 2.174 -9.509 1.00 89.25 85 GLU A C 1
ATOM 684 O O . GLU A 1 85 ? 4.338 1.665 -8.715 1.00 89.25 85 GLU A O 1
ATOM 689 N N . SER A 1 86 ? 5.987 3.121 -9.123 1.00 89.38 86 SER A N 1
ATOM 690 C CA . SER A 1 86 ? 6.087 3.573 -7.725 1.00 89.38 86 SER A CA 1
ATOM 691 C C . SER A 1 86 ? 4.842 4.318 -7.235 1.00 89.38 86 SER A C 1
ATOM 693 O O . SER A 1 86 ? 4.558 4.325 -6.039 1.00 89.38 86 SER A O 1
ATOM 695 N N . GLN A 1 87 ? 4.068 4.902 -8.152 1.00 90.75 87 GLN A N 1
ATOM 696 C CA . GLN A 1 87 ? 2.799 5.563 -7.854 1.00 90.75 87 GLN A CA 1
ATOM 697 C C . GLN A 1 87 ? 1.587 4.624 -7.863 1.00 90.75 87 GLN A C 1
ATOM 699 O O . GLN A 1 87 ? 0.457 5.092 -7.711 1.00 90.75 87 GLN A O 1
ATOM 704 N N . GLU A 1 88 ? 1.779 3.314 -8.041 1.00 92.00 88 GLU A N 1
ATOM 705 C CA . GLU A 1 88 ? 0.672 2.364 -7.970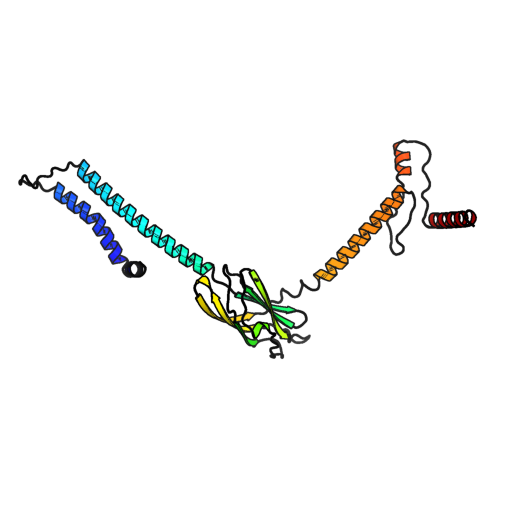 1.00 92.00 88 GLU A CA 1
ATOM 706 C C . GLU A 1 88 ? -0.156 2.529 -6.690 1.00 92.00 88 GLU A C 1
ATOM 708 O O . GLU A 1 88 ? 0.411 2.719 -5.610 1.00 92.00 88 GLU A O 1
ATOM 713 N N . PRO A 1 89 ? -1.493 2.393 -6.778 1.00 94.25 89 PRO A N 1
ATOM 714 C CA . PRO A 1 89 ? -2.311 2.321 -5.584 1.00 94.25 89 PRO A CA 1
ATOM 715 C C . PRO A 1 89 ? -1.829 1.161 -4.716 1.00 94.25 89 PRO A C 1
ATOM 717 O O . PRO A 1 89 ? -1.605 0.053 -5.218 1.00 94.25 89 PRO A O 1
ATOM 720 N N . LEU A 1 90 ? -1.670 1.413 -3.423 1.00 94.44 90 LEU A N 1
ATOM 721 C CA . LEU A 1 90 ? -1.187 0.432 -2.462 1.00 94.44 90 LEU A CA 1
ATOM 722 C C . LEU A 1 90 ? -2.155 0.404 -1.289 1.00 94.44 90 LEU A C 1
ATOM 724 O O . LEU A 1 90 ? -2.236 1.356 -0.522 1.00 94.44 90 LEU A O 1
ATOM 728 N N . LEU A 1 91 ? -2.900 -0.691 -1.156 1.00 96.12 91 LEU A N 1
ATOM 729 C CA . LEU A 1 91 ? -3.867 -0.842 -0.074 1.00 96.12 91 LEU A CA 1
ATOM 730 C C . LEU A 1 91 ? -3.163 -1.411 1.161 1.00 96.12 91 LEU A C 1
ATOM 732 O O . LEU A 1 91 ? -2.921 -2.622 1.272 1.00 96.12 91 LEU A O 1
ATOM 736 N N . SER A 1 92 ? -2.814 -0.512 2.077 1.00 95.31 92 SER A N 1
ATOM 737 C CA . SER A 1 92 ? -2.359 -0.860 3.416 1.00 95.31 92 SER A CA 1
ATOM 738 C C . SER A 1 92 ? -3.553 -1.292 4.255 1.00 95.31 92 SER A C 1
ATOM 740 O O . SER A 1 92 ? -4.631 -0.709 4.162 1.00 95.31 92 SER A O 1
ATOM 742 N N . MET A 1 93 ? -3.378 -2.347 5.044 1.00 95.00 93 MET A N 1
ATOM 743 C CA . MET A 1 93 ? -4.464 -2.962 5.797 1.00 95.00 93 MET A CA 1
ATOM 744 C C . MET A 1 93 ? -3.981 -3.319 7.191 1.00 95.00 93 MET A C 1
ATOM 746 O O . MET A 1 93 ? -2.970 -4.008 7.318 1.00 95.00 93 MET A O 1
ATOM 750 N N . ASN A 1 94 ? -4.732 -2.886 8.199 1.00 93.50 94 ASN A N 1
ATOM 751 C CA . ASN A 1 94 ? -4.448 -3.131 9.607 1.00 93.50 94 ASN A CA 1
ATOM 752 C C . ASN A 1 94 ? -5.691 -3.692 10.292 1.00 93.50 94 ASN A C 1
ATOM 754 O O . ASN A 1 94 ? -6.797 -3.193 10.078 1.00 93.50 94 ASN A O 1
ATOM 758 N N . LEU A 1 95 ? -5.497 -4.712 11.122 1.00 92.44 95 LEU A N 1
ATOM 759 C CA . LEU A 1 95 ? -6.544 -5.294 11.948 1.00 92.44 95 LEU A CA 1
ATOM 760 C C . LEU A 1 95 ? -6.399 -4.775 13.377 1.00 92.44 95 LEU A C 1
ATOM 762 O O . LEU A 1 95 ? -5.340 -4.946 13.979 1.00 92.44 95 LEU A O 1
ATOM 766 N N . ILE A 1 96 ? -7.456 -4.152 13.890 1.00 90.19 96 ILE A N 1
ATOM 767 C CA . ILE A 1 96 ? -7.497 -3.540 15.223 1.00 90.19 96 ILE A CA 1
ATOM 768 C C . ILE A 1 96 ? -8.686 -4.078 16.019 1.00 90.19 96 ILE A C 1
ATOM 770 O O . ILE A 1 96 ? -9.688 -4.482 15.427 1.00 90.19 96 ILE A O 1
ATOM 774 N N . ASP A 1 97 ? -8.578 -4.060 17.344 1.00 87.50 97 ASP A N 1
ATOM 775 C CA . ASP A 1 97 ? -9.677 -4.350 18.268 1.00 87.50 97 ASP A CA 1
ATOM 776 C C . ASP A 1 97 ? -10.142 -3.034 18.894 1.00 87.50 97 ASP A C 1
ATOM 778 O O . ASP A 1 97 ? -9.343 -2.261 19.426 1.00 87.50 97 ASP A O 1
ATOM 782 N N . GLU A 1 98 ? -11.439 -2.768 18.799 1.00 86.06 98 GLU A N 1
ATOM 783 C CA . GLU A 1 98 ? -12.096 -1.686 19.514 1.00 86.06 98 GLU A CA 1
ATOM 784 C C . GLU A 1 98 ? -13.345 -2.240 20.202 1.00 86.06 98 GLU A C 1
ATOM 786 O O . GLU A 1 98 ? -14.282 -2.691 19.538 1.00 86.06 98 GLU A O 1
ATOM 791 N N . ALA A 1 99 ? -13.377 -2.169 21.536 1.00 85.06 99 ALA A N 1
ATOM 792 C CA . ALA A 1 99 ? -14.506 -2.623 22.352 1.00 85.06 99 ALA A CA 1
ATOM 793 C C . ALA A 1 99 ? -14.946 -4.069 22.031 1.00 85.06 99 ALA A C 1
ATOM 795 O O . ALA A 1 99 ? -16.124 -4.334 21.776 1.00 85.06 99 ALA A O 1
ATOM 796 N N . SER A 1 100 ? -13.985 -5.001 22.022 1.00 87.81 100 SER A N 1
ATOM 797 C CA . SER A 1 100 ? -14.201 -6.433 21.755 1.00 87.81 100 SER A CA 1
ATOM 798 C C . SER A 1 100 ? -14.727 -6.724 20.347 1.00 87.81 100 SER A C 1
ATOM 800 O O . SER A 1 100 ? -15.330 -7.770 20.089 1.00 87.81 100 SER A O 1
ATOM 802 N N . THR A 1 101 ? -14.505 -5.801 19.415 1.00 90.44 101 THR A N 1
ATOM 803 C CA . THR A 1 101 ? -14.905 -5.924 18.017 1.00 90.44 101 THR A CA 1
ATOM 804 C C . THR A 1 101 ? -13.691 -5.700 17.132 1.00 90.44 101 THR A C 1
ATOM 806 O O . THR A 1 101 ? -13.013 -4.680 17.219 1.00 90.44 101 THR A O 1
ATOM 809 N N . LEU A 1 102 ? -13.438 -6.652 16.238 1.00 92.44 102 LEU A N 1
ATOM 810 C CA . LEU A 1 102 ? -12.334 -6.599 15.297 1.00 92.44 102 LEU A CA 1
ATOM 811 C C . LEU A 1 102 ? -12.733 -5.803 14.053 1.00 92.44 102 LEU A C 1
ATOM 813 O O . LEU A 1 102 ? -13.688 -6.152 13.347 1.00 92.44 102 LEU A O 1
ATOM 817 N N . TYR A 1 103 ? -11.960 -4.764 13.756 1.00 93.50 103 TYR A N 1
ATOM 818 C CA . TYR A 1 103 ? -12.126 -3.913 12.585 1.00 93.50 103 TYR A CA 1
ATOM 819 C C . TYR A 1 103 ? -10.940 -4.048 11.637 1.00 93.50 103 TYR A C 1
ATOM 821 O O . TYR A 1 103 ? -9.780 -3.948 12.041 1.00 93.50 103 TYR A O 1
ATOM 829 N N . LEU A 1 104 ? -11.234 -4.198 10.347 1.00 94.81 104 LEU A N 1
ATOM 830 C CA . LEU A 1 104 ? -10.241 -4.037 9.298 1.00 94.81 104 LEU A CA 1
ATOM 831 C C . LEU A 1 104 ? -10.248 -2.588 8.834 1.00 94.81 104 LEU A C 1
ATOM 833 O O . LEU A 1 104 ? -11.247 -2.057 8.350 1.00 94.81 104 LEU A O 1
ATOM 837 N N . THR A 1 105 ? -9.091 -1.973 8.961 1.00 95.06 105 THR A N 1
ATOM 838 C CA . THR A 1 105 ? -8.809 -0.646 8.454 1.00 95.06 105 THR A CA 1
ATOM 839 C C . THR A 1 105 ? -8.065 -0.772 7.134 1.00 95.06 105 THR A C 1
ATOM 841 O O . THR A 1 105 ? -7.052 -1.468 7.081 1.00 95.06 105 THR A O 1
ATOM 844 N N . ILE A 1 106 ? -8.534 -0.092 6.089 1.00 96.06 106 ILE A N 1
ATOM 845 C CA . ILE A 1 106 ? -7.909 -0.072 4.763 1.00 96.06 106 ILE A CA 1
ATOM 846 C C . ILE A 1 106 ? -7.568 1.371 4.408 1.00 96.06 106 ILE A C 1
ATOM 848 O O . ILE A 1 106 ? -8.424 2.245 4.499 1.00 96.06 106 ILE A O 1
ATOM 852 N N . GLU A 1 107 ? -6.333 1.611 3.986 1.00 96.56 107 GLU A N 1
ATOM 853 C CA . GLU A 1 107 ? -5.849 2.916 3.535 1.00 96.56 107 GLU A CA 1
ATOM 854 C C . GLU A 1 107 ? -5.159 2.772 2.180 1.00 96.56 107 GLU A C 1
ATOM 856 O O . GLU A 1 107 ? -4.356 1.855 1.985 1.00 96.56 107 GLU A O 1
ATOM 861 N N . ASN A 1 108 ? -5.424 3.694 1.255 1.00 97.25 108 ASN A N 1
ATOM 862 C CA . ASN A 1 108 ? -4.624 3.798 0.041 1.00 97.25 108 ASN A CA 1
ATOM 863 C C . ASN A 1 108 ? -3.362 4.629 0.316 1.00 97.25 108 ASN A C 1
ATOM 865 O O . ASN A 1 108 ? -3.395 5.857 0.337 1.00 97.25 108 ASN A O 1
ATOM 869 N N . THR A 1 109 ? -2.227 3.965 0.509 1.00 95.25 109 THR A N 1
ATOM 870 C CA . THR A 1 109 ? -0.931 4.620 0.735 1.00 95.25 109 THR A CA 1
ATOM 871 C C . THR A 1 109 ? -0.186 4.949 -0.559 1.00 95.25 109 THR A C 1
ATOM 873 O O . THR A 1 109 ? 0.868 5.585 -0.492 1.00 95.25 109 THR A O 1
ATOM 876 N N . GLY A 1 110 ? -0.721 4.531 -1.711 1.00 93.62 110 GLY A N 1
ATOM 877 C CA . GLY A 1 110 ? -0.164 4.797 -3.035 1.00 93.62 110 GLY A CA 1
ATOM 878 C C . GLY A 1 110 ? -0.359 6.241 -3.504 1.00 93.62 110 GLY A C 1
ATOM 879 O O . GLY A 1 110 ? -0.999 7.055 -2.840 1.00 93.62 110 GLY A O 1
ATOM 880 N N . GLY A 1 111 ? 0.212 6.559 -4.669 1.00 92.62 111 GLY A N 1
ATOM 881 C CA . GLY A 1 111 ? 0.171 7.908 -5.249 1.00 92.62 111 GLY A CA 1
ATOM 882 C C . GLY A 1 111 ? -1.057 8.201 -6.116 1.00 92.62 111 GLY A C 1
ATOM 883 O O . GLY A 1 111 ? -1.279 9.353 -6.477 1.00 92.62 111 GLY A O 1
ATOM 884 N N . VAL A 1 112 ? -1.844 7.179 -6.460 1.00 95.25 112 VAL A N 1
ATOM 885 C CA . VAL A 1 112 ? -3.002 7.268 -7.365 1.00 95.25 112 VAL A CA 1
ATOM 886 C C . VAL A 1 112 ? -4.219 6.603 -6.723 1.00 95.25 112 VAL A C 1
ATOM 888 O O . VAL A 1 112 ? -4.085 5.703 -5.892 1.00 95.25 112 VAL A O 1
ATOM 891 N N . GLU A 1 113 ? -5.413 7.047 -7.111 1.00 96.50 113 GLU A N 1
ATOM 892 C CA . GLU A 1 113 ? -6.687 6.460 -6.694 1.00 96.50 113 GLU A CA 1
ATOM 893 C C . GLU A 1 113 ? -6.811 4.973 -7.081 1.00 96.50 113 GLU A C 1
ATOM 895 O O . GLU A 1 113 ? -6.384 4.536 -8.157 1.00 96.50 113 GLU A O 1
ATOM 900 N N . ALA A 1 114 ? -7.422 4.190 -6.195 1.00 97.50 114 ALA A N 1
ATOM 901 C CA . 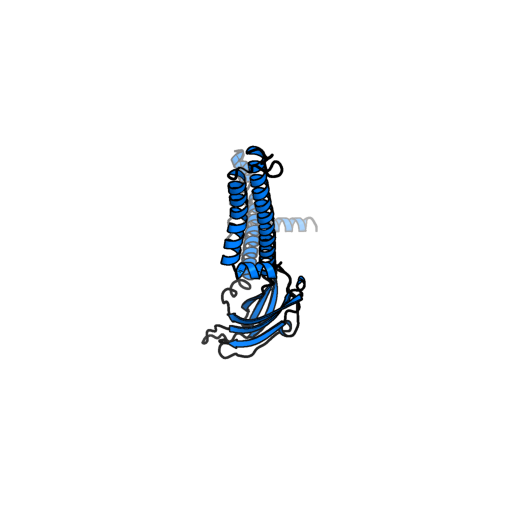ALA A 1 114 ? -7.844 2.822 -6.461 1.00 97.50 114 ALA A CA 1
ATOM 902 C C . ALA A 1 114 ? -9.362 2.800 -6.649 1.00 97.50 114 ALA A C 1
ATOM 904 O O . ALA A 1 114 ? -10.097 3.196 -5.747 1.00 97.50 114 ALA A O 1
ATOM 905 N N . LYS A 1 115 ? -9.826 2.311 -7.802 1.00 97.38 115 LYS A N 1
ATOM 906 C CA . LYS A 1 115 ? -11.252 2.133 -8.114 1.00 97.38 115 LYS A CA 1
ATOM 907 C C . LYS A 1 115 ? -11.636 0.665 -8.126 1.00 97.38 115 LYS A C 1
ATOM 909 O O . LYS A 1 115 ? -10.768 -0.207 -8.182 1.00 97.38 115 LYS A O 1
ATOM 914 N N . ASP A 1 116 ? -12.938 0.400 -8.081 1.00 97.38 116 ASP A N 1
ATOM 915 C CA . ASP A 1 116 ? -13.508 -0.950 -8.085 1.00 97.38 116 ASP A CA 1
ATOM 916 C C . ASP A 1 116 ? -12.871 -1.864 -7.023 1.00 97.38 116 ASP A C 1
ATOM 918 O O . ASP A 1 116 ? -12.594 -3.044 -7.266 1.00 97.38 116 ASP A O 1
ATOM 922 N N . ILE A 1 117 ? -12.597 -1.306 -5.840 1.00 97.81 117 ILE A N 1
ATOM 923 C CA . ILE A 1 117 ? -12.008 -2.049 -4.732 1.00 97.81 117 ILE A CA 1
ATOM 924 C C . ILE A 1 117 ? -13.031 -3.069 -4.242 1.00 97.81 117 ILE A C 1
ATOM 926 O O . ILE A 1 117 ? -14.127 -2.712 -3.818 1.00 97.81 117 ILE A O 1
ATOM 930 N N . SER A 1 118 ? -12.652 -4.345 -4.271 1.00 97.31 118 SER A N 1
ATOM 931 C CA . SER A 1 118 ? -13.429 -5.447 -3.708 1.00 97.31 118 SER A CA 1
ATOM 932 C C . SER A 1 118 ? -12.560 -6.228 -2.735 1.00 97.31 118 SER A C 1
ATOM 934 O O . SER A 1 118 ? -11.457 -6.665 -3.079 1.00 97.31 118 SER A O 1
ATOM 936 N N . ILE A 1 119 ? -13.060 -6.393 -1.511 1.00 97.06 119 ILE A N 1
ATOM 937 C CA . ILE A 1 119 ? -12.372 -7.098 -0.432 1.00 97.06 119 ILE A CA 1
ATOM 938 C C . ILE A 1 119 ? -13.256 -8.248 0.019 1.00 97.06 119 ILE A C 1
ATOM 940 O O . ILE A 1 119 ? -14.313 -8.041 0.605 1.00 97.06 119 ILE A O 1
ATOM 944 N N . LYS A 1 120 ? -12.799 -9.473 -0.235 1.00 96.44 120 LYS A N 1
ATOM 945 C CA . LYS A 1 120 ? -13.451 -10.692 0.237 1.00 96.44 120 LYS A CA 1
ATOM 946 C C . LYS A 1 120 ? -12.696 -11.233 1.437 1.00 96.44 120 LYS A C 1
ATOM 948 O O . LYS A 1 120 ? -11.523 -11.593 1.326 1.00 96.44 120 LYS A O 1
ATOM 953 N N . VAL A 1 121 ? -13.384 -11.300 2.567 1.00 95.81 121 VAL A N 1
ATOM 954 C CA . VAL A 1 121 ? -12.872 -11.925 3.785 1.00 95.81 121 VAL A CA 1
ATOM 955 C C . VAL A 1 121 ? -13.085 -13.427 3.666 1.00 95.81 121 VAL A C 1
ATOM 957 O O . VAL A 1 121 ? -14.214 -13.872 3.478 1.00 95.81 121 VAL A O 1
ATOM 960 N N . LEU A 1 122 ? -11.997 -14.196 3.690 1.00 94.75 122 LEU A N 1
ATOM 961 C CA . LEU A 1 122 ? -12.038 -15.641 3.470 1.00 94.75 122 LEU A CA 1
ATOM 962 C C . LEU A 1 122 ? -12.151 -16.407 4.783 1.00 94.75 122 LEU A C 1
ATOM 964 O O . LEU A 1 122 ? -12.959 -17.322 4.884 1.00 94.75 122 LEU A O 1
ATOM 968 N N . ASP A 1 123 ? -11.315 -16.059 5.760 1.00 94.06 123 ASP A N 1
ATOM 969 C CA . ASP A 1 123 ? -11.214 -16.801 7.015 1.00 94.06 123 ASP A CA 1
ATOM 970 C C . ASP A 1 123 ? -10.552 -15.953 8.108 1.00 94.06 123 ASP A C 1
ATOM 972 O O . ASP A 1 123 ? -9.817 -15.001 7.808 1.00 94.06 123 ASP A O 1
ATOM 976 N N . ILE A 1 124 ? -10.785 -16.332 9.364 1.00 94.62 124 ILE A N 1
ATOM 977 C CA . ILE A 1 124 ? -10.152 -15.757 10.550 1.00 94.62 124 ILE A CA 1
ATOM 978 C C . ILE A 1 124 ? -9.490 -16.859 11.381 1.00 94.62 124 ILE A C 1
ATOM 980 O O . ILE A 1 124 ? -10.096 -17.867 11.744 1.00 94.62 124 ILE A O 1
ATOM 984 N N . TYR A 1 125 ? -8.225 -16.645 11.721 1.00 93.06 125 TYR A N 1
ATOM 985 C CA . TYR A 1 125 ? -7.415 -17.565 12.507 1.00 93.06 125 TYR A CA 1
ATOM 986 C C . TYR A 1 125 ? -7.059 -16.961 13.856 1.00 93.06 125 TYR A C 1
ATOM 988 O O . TYR A 1 125 ? -6.927 -15.748 13.984 1.00 93.06 125 TYR A O 1
ATOM 996 N N . ASN A 1 126 ? -6.850 -17.834 14.842 1.00 91.50 126 ASN A N 1
ATOM 997 C CA . ASN A 1 126 ? -6.314 -17.487 16.158 1.00 91.50 126 ASN A CA 1
ATOM 998 C C . ASN A 1 126 ? -7.091 -16.374 16.902 1.00 91.50 126 ASN A C 1
ATOM 1000 O O . ASN A 1 126 ? -6.520 -15.565 17.629 1.00 91.50 126 ASN A O 1
ATOM 1004 N N . ASN A 1 127 ? -8.415 -16.366 16.723 1.00 92.06 127 ASN A N 1
ATOM 1005 C CA . ASN A 1 127 ? -9.378 -15.529 17.444 1.00 92.06 127 ASN A CA 1
ATOM 1006 C C . ASN A 1 127 ? -10.061 -16.328 18.577 1.00 92.06 127 ASN A C 1
ATOM 1008 O O . ASN A 1 127 ? -11.281 -16.329 18.741 1.00 92.06 127 ASN A O 1
ATOM 1012 N N . GLY A 1 128 ? -9.276 -17.115 19.317 1.00 87.69 128 GLY A N 1
ATOM 1013 C CA . GLY A 1 128 ? -9.786 -18.001 20.364 1.00 87.69 128 GLY A CA 1
ATOM 1014 C C . GLY A 1 128 ? -10.744 -19.070 19.823 1.00 87.69 128 GLY A C 1
ATOM 1015 O O . GLY A 1 128 ? -10.484 -19.711 18.802 1.00 87.69 128 GLY A O 1
ATOM 1016 N N . LYS A 1 129 ? -11.867 -19.285 20.521 1.00 85.12 129 LYS A N 1
ATOM 1017 C CA . LYS A 1 129 ? -12.923 -20.228 20.097 1.00 85.12 129 LYS A CA 1
ATOM 1018 C C . LYS A 1 129 ? -13.896 -19.623 19.079 1.00 85.12 129 LYS A C 1
ATOM 1020 O O . LYS A 1 129 ? -14.674 -20.368 18.488 1.00 85.12 129 LYS A O 1
ATOM 1025 N N . ASN A 1 130 ? -13.860 -18.304 18.881 1.00 79.38 130 ASN A N 1
ATOM 1026 C CA . ASN A 1 130 ? -14.776 -17.605 17.994 1.00 79.38 130 ASN A CA 1
ATOM 1027 C C . ASN A 1 130 ? -14.201 -17.525 16.573 1.00 79.38 130 ASN A C 1
ATOM 1029 O O . ASN A 1 130 ? -13.190 -16.867 16.331 1.00 79.38 130 ASN A O 1
ATOM 1033 N N . LYS A 1 131 ? -14.860 -18.197 15.628 1.00 83.19 131 LYS A N 1
ATOM 1034 C CA . LYS A 1 131 ? -14.499 -18.192 14.200 1.00 83.19 131 LYS A CA 1
ATOM 1035 C C . LYS A 1 131 ? -15.545 -17.499 13.328 1.00 83.19 131 LYS A C 1
ATOM 1037 O O . LYS A 1 131 ? -15.451 -17.544 12.106 1.00 83.19 131 LYS A O 1
ATOM 1042 N N . GLU A 1 132 ? -16.572 -16.921 13.939 1.00 89.50 132 GLU A N 1
ATOM 1043 C CA . GLU A 1 132 ? -17.687 -16.348 13.206 1.00 89.50 132 GLU A CA 1
ATOM 1044 C C . GLU A 1 132 ? -17.314 -14.971 12.648 1.00 89.50 132 GLU A C 1
ATOM 1046 O O . GLU A 1 132 ? -16.841 -14.086 13.365 1.00 89.50 132 GLU A O 1
ATOM 1051 N N . LEU A 1 133 ? -17.528 -14.797 11.344 1.00 92.62 133 LEU A N 1
ATOM 1052 C CA . LEU A 1 133 ? -17.360 -13.517 10.668 1.00 92.62 133 LEU A CA 1
ATOM 1053 C C . LEU A 1 133 ? -18.659 -12.710 10.794 1.00 92.62 133 LEU A C 1
ATOM 1055 O O . LEU A 1 133 ? -19.731 -13.171 10.414 1.00 92.62 133 LEU A O 1
ATOM 1059 N N . CYS A 1 134 ? -18.549 -11.479 11.282 1.00 91.88 134 CYS A N 1
ATOM 1060 C CA . CYS A 1 134 ? -19.626 -10.499 11.396 1.00 91.88 134 CYS A CA 1
ATOM 1061 C C . CYS A 1 134 ? -19.321 -9.277 10.511 1.00 91.88 134 CYS A C 1
ATOM 1063 O O . CYS A 1 134 ? -19.072 -8.169 11.001 1.00 91.88 134 CYS A O 1
ATOM 1065 N N . LEU A 1 135 ? -19.314 -9.510 9.196 1.00 94.69 135 LEU A N 1
ATOM 1066 C CA . LEU A 1 135 ? -18.968 -8.511 8.183 1.00 94.69 135 LEU A CA 1
ATOM 1067 C C . LEU A 1 135 ? -20.049 -7.429 8.064 1.00 94.69 135 LEU A C 1
ATOM 1069 O O . LEU A 1 135 ? -21.243 -7.733 8.072 1.00 94.69 135 LEU A O 1
ATOM 1073 N N . ASP A 1 136 ? -19.639 -6.172 7.921 1.00 92.75 136 ASP A N 1
ATOM 1074 C CA . ASP A 1 136 ? -20.550 -5.073 7.591 1.00 92.75 136 ASP A CA 1
ATOM 1075 C C . ASP A 1 136 ? -20.677 -4.826 6.073 1.00 92.75 136 ASP A C 1
ATOM 1077 O O . ASP A 1 136 ? -20.168 -5.577 5.236 1.00 92.75 136 ASP A O 1
ATOM 1081 N N . GLY A 1 137 ? -21.410 -3.768 5.710 1.00 91.38 137 GLY A N 1
ATOM 1082 C CA . GLY A 1 137 ? -21.697 -3.420 4.320 1.00 91.38 137 GLY A CA 1
ATOM 1083 C C . GLY A 1 137 ? -20.461 -3.122 3.467 1.00 91.38 137 GLY A C 1
ATOM 1084 O O . GLY A 1 137 ? -20.548 -3.288 2.251 1.00 91.38 137 GLY A O 1
ATOM 1085 N N . LEU A 1 138 ? -19.320 -2.752 4.067 1.00 93.62 138 LEU A N 1
ATOM 1086 C CA . LEU A 1 138 ? -18.088 -2.434 3.335 1.00 93.62 138 LEU A CA 1
ATOM 1087 C C . LEU A 1 138 ? -17.589 -3.633 2.515 1.00 93.62 138 LEU A C 1
ATOM 1089 O O . LEU A 1 138 ? -17.063 -3.462 1.420 1.00 93.62 138 LEU A O 1
ATOM 1093 N N . PHE A 1 139 ? -17.775 -4.852 3.027 1.00 94.88 139 PHE A N 1
ATOM 1094 C CA . PHE A 1 139 ? -17.280 -6.083 2.396 1.00 94.88 139 PHE A CA 1
ATOM 1095 C C . PHE A 1 139 ? -18.241 -6.673 1.358 1.00 94.88 139 PHE A C 1
ATOM 1097 O O . PHE A 1 139 ? -17.893 -7.630 0.667 1.00 94.88 139 PHE A O 1
ATOM 1104 N N . ASN A 1 140 ? -19.440 -6.098 1.230 1.00 92.06 140 ASN A N 1
ATOM 1105 C CA . ASN A 1 140 ? -20.464 -6.528 0.277 1.00 92.06 140 ASN A CA 1
ATOM 1106 C C . ASN A 1 140 ? -20.599 -5.581 -0.923 1.00 92.06 140 ASN A C 1
ATOM 1108 O O . ASN A 1 140 ? -21.368 -5.862 -1.843 1.00 92.06 140 ASN A O 1
ATOM 1112 N N . THR A 1 141 ? -19.871 -4.465 -0.925 1.00 93.50 141 THR A N 1
ATOM 1113 C CA . THR A 1 141 ? -19.926 -3.449 -1.975 1.00 93.50 141 THR A CA 1
ATOM 1114 C C . THR A 1 141 ? -18.560 -3.233 -2.611 1.00 93.50 141 THR A C 1
ATOM 1116 O O . THR A 1 141 ? -17.528 -3.715 -2.144 1.00 93.50 141 THR A O 1
ATOM 1119 N N . VAL A 1 142 ? -18.582 -2.537 -3.743 1.00 96.44 142 VAL A N 1
ATOM 1120 C CA . VAL A 1 142 ? -17.385 -2.042 -4.416 1.00 96.44 142 VAL A CA 1
ATOM 1121 C C . VAL A 1 142 ? -17.246 -0.566 -4.075 1.00 96.44 142 VAL A C 1
ATOM 1123 O O . VAL A 1 142 ? -18.248 0.149 -4.052 1.00 96.44 142 VAL A O 1
ATOM 1126 N N . PHE A 1 143 ? -16.028 -0.110 -3.810 1.00 96.62 143 PHE A N 1
ATOM 1127 C CA . PHE A 1 143 ? -15.766 1.281 -3.441 1.00 96.62 143 PHE A CA 1
ATOM 1128 C C . PHE A 1 143 ? -14.464 1.790 -4.064 1.00 96.62 143 PHE A C 1
ATOM 1130 O O . PHE A 1 143 ? -13.739 1.049 -4.733 1.00 96.62 143 PHE A O 1
ATOM 1137 N N . GLU A 1 144 ? -14.178 3.072 -3.866 1.00 97.25 144 GLU A N 1
ATOM 1138 C CA . GLU A 1 144 ? -12.946 3.719 -4.305 1.00 97.25 144 GLU A CA 1
ATOM 1139 C C . GLU A 1 144 ? -12.229 4.378 -3.126 1.00 97.25 144 GLU A C 1
ATOM 1141 O O . GLU A 1 144 ? -12.855 4.702 -2.120 1.00 97.25 144 GLU A O 1
ATOM 1146 N N . LEU A 1 145 ? -10.908 4.520 -3.245 1.00 97.81 145 LEU A N 1
ATOM 1147 C CA . LEU A 1 145 ? -10.073 5.244 -2.288 1.00 97.81 145 LEU A CA 1
ATOM 1148 C C . LEU A 1 145 ? -9.068 6.118 -3.035 1.00 97.81 145 LEU A C 1
ATOM 1150 O O . LEU A 1 145 ? -8.190 5.606 -3.746 1.00 97.81 145 LEU A O 1
ATOM 1154 N N . TYR A 1 146 ? -9.146 7.426 -2.822 1.00 97.12 146 TYR A N 1
ATOM 1155 C CA . TYR A 1 146 ? -8.109 8.368 -3.233 1.00 97.12 146 TYR A CA 1
ATOM 1156 C C . TYR A 1 146 ? -6.858 8.218 -2.348 1.00 97.12 146 TYR A C 1
ATOM 1158 O O . TYR A 1 146 ? -6.909 7.586 -1.287 1.00 97.12 146 TYR A O 1
ATOM 1166 N N . PRO A 1 147 ? -5.693 8.743 -2.771 1.00 96.56 147 PRO A N 1
ATOM 1167 C CA . PRO A 1 147 ? -4.484 8.710 -1.953 1.00 96.56 147 PRO A CA 1
ATOM 1168 C C . PRO A 1 147 ? -4.732 9.245 -0.538 1.00 96.56 147 PRO A C 1
ATOM 1170 O O . PRO A 1 147 ? -5.303 10.319 -0.370 1.00 96.56 147 PRO A O 1
ATOM 1173 N N . LYS A 1 148 ? -4.266 8.502 0.471 1.00 95.69 148 LYS A N 1
ATOM 1174 C CA . LYS A 1 148 ? -4.427 8.766 1.915 1.00 95.69 148 LYS A CA 1
ATOM 1175 C C . LYS A 1 148 ? -5.844 8.637 2.468 1.00 95.69 148 LYS A C 1
ATOM 1177 O O . LYS A 1 148 ? -6.024 8.790 3.676 1.00 95.69 148 LYS A O 1
ATOM 1182 N N . GLU A 1 149 ? -6.833 8.309 1.645 1.00 96.94 149 GLU A N 1
ATOM 1183 C CA . GLU A 1 149 ? -8.153 7.975 2.163 1.00 96.94 149 GLU A CA 1
ATOM 1184 C C . GLU A 1 149 ? -8.146 6.622 2.860 1.00 96.94 149 GLU A C 1
ATOM 1186 O O . GLU A 1 149 ? -7.427 5.683 2.491 1.00 96.94 149 GLU A O 1
ATOM 1191 N N . LYS A 1 150 ? -8.979 6.551 3.894 1.00 95.44 150 LYS A N 1
ATOM 1192 C CA . LYS A 1 150 ? -9.015 5.456 4.843 1.00 95.44 150 LYS A CA 1
ATOM 1193 C C . LYS A 1 150 ? -10.455 5.105 5.169 1.00 95.44 150 LYS A C 1
ATOM 1195 O O . LYS A 1 150 ? -11.263 5.980 5.466 1.00 95.44 150 LYS A O 1
ATOM 1200 N N . VAL A 1 151 ? -10.747 3.813 5.165 1.00 96.00 151 VAL A N 1
ATOM 1201 C CA . VAL A 1 151 ? -12.046 3.254 5.548 1.00 96.00 151 VAL A CA 1
ATOM 1202 C C . VAL A 1 151 ? -11.856 2.173 6.598 1.00 96.00 151 VAL A C 1
ATOM 1204 O O . VAL A 1 151 ? -10.787 1.570 6.719 1.00 96.00 151 VAL A O 1
ATOM 1207 N N . LYS A 1 152 ? -12.908 1.937 7.375 1.00 94.88 152 LYS A N 1
ATOM 1208 C CA . LYS A 1 152 ? -12.935 0.934 8.434 1.00 94.88 152 LYS A CA 1
ATOM 1209 C C . LYS A 1 152 ? -14.207 0.115 8.300 1.00 94.88 152 LYS A C 1
ATOM 1211 O O . LYS A 1 152 ? -15.276 0.697 8.144 1.00 94.88 152 LYS A O 1
ATOM 1216 N N . GLY A 1 153 ? -14.077 -1.204 8.378 1.00 94.69 153 GLY A N 1
ATOM 1217 C CA . GLY A 1 153 ? -15.209 -2.123 8.374 1.00 94.69 153 GLY A CA 1
ATOM 1218 C C . GLY A 1 153 ? -15.071 -3.184 9.456 1.00 94.69 153 GLY A C 1
ATOM 1219 O O . GLY A 1 153 ? -13.967 -3.648 9.754 1.00 94.69 153 GLY A O 1
ATOM 1220 N N . ARG A 1 154 ? -16.191 -3.560 10.066 1.00 94.88 154 ARG A N 1
ATOM 1221 C CA . ARG A 1 154 ? -16.266 -4.616 11.077 1.00 94.88 154 ARG A CA 1
ATOM 1222 C C . ARG A 1 154 ? -16.085 -5.987 10.434 1.00 94.88 154 ARG A C 1
ATOM 1224 O O . ARG A 1 154 ? -16.738 -6.286 9.438 1.00 94.88 154 ARG A O 1
ATOM 1231 N N . ILE A 1 155 ? -15.241 -6.825 11.037 1.00 94.69 155 ILE A N 1
ATOM 1232 C CA . ILE A 1 155 ? -14.968 -8.183 10.550 1.00 94.69 155 ILE A CA 1
ATOM 1233 C C . ILE A 1 155 ? -15.574 -9.258 11.444 1.00 94.69 155 ILE A C 1
ATOM 1235 O O . ILE A 1 155 ? -16.169 -10.202 10.938 1.00 94.69 155 ILE A O 1
ATOM 1239 N N . ALA A 1 156 ? -15.359 -9.177 12.753 1.00 94.56 156 ALA A N 1
ATOM 1240 C CA . ALA A 1 156 ? -15.714 -10.236 13.695 1.00 94.56 156 ALA A CA 1
ATOM 1241 C C . ALA A 1 156 ? -15.753 -9.685 15.122 1.00 94.56 156 ALA A C 1
ATOM 1243 O O . ALA A 1 156 ? -15.275 -8.582 15.383 1.00 94.56 156 ALA A O 1
ATOM 1244 N N . PHE A 1 157 ? -16.288 -10.469 16.052 1.00 91.94 157 PHE A N 1
ATOM 1245 C CA . PHE A 1 157 ? -16.115 -10.201 17.476 1.00 91.94 157 PHE A CA 1
ATOM 1246 C C . PHE A 1 157 ? -14.804 -10.806 17.973 1.00 91.94 157 PHE A C 1
ATOM 1248 O O . PHE A 1 157 ? -14.404 -11.892 17.541 1.00 91.94 157 PHE A O 1
ATOM 1255 N N . SER A 1 158 ? -14.151 -10.098 18.887 1.00 90.31 158 SER A N 1
ATOM 1256 C CA . SER A 1 158 ? -12.949 -10.570 19.562 1.00 90.31 158 SER A CA 1
ATOM 1257 C C . SER A 1 158 ? -13.271 -11.818 20.384 1.00 90.31 158 SER A C 1
ATOM 1259 O O . SER A 1 158 ? -14.266 -11.864 21.108 1.00 90.31 158 SER A O 1
ATOM 1261 N N . GLY A 1 159 ? -12.464 -12.867 20.229 1.00 90.38 159 GLY A N 1
ATOM 1262 C CA . GLY A 1 159 ? -12.577 -14.098 21.016 1.00 90.38 159 GLY A CA 1
ATOM 1263 C C . GLY A 1 159 ? -11.789 -14.073 22.327 1.00 90.38 159 GLY A C 1
ATOM 1264 O O . GLY A 1 159 ? -11.682 -15.116 22.982 1.00 90.38 159 GLY A O 1
ATOM 1265 N N . GLU A 1 160 ? -11.210 -12.922 22.674 1.00 88.75 160 GLU A N 1
ATOM 1266 C CA . GLU A 1 160 ? -10.418 -12.725 23.881 1.00 88.75 160 GLU A CA 1
ATOM 1267 C C . GLU A 1 160 ? -11.272 -12.933 25.132 1.00 88.75 160 GLU A C 1
ATOM 1269 O O . GLU A 1 160 ? -12.431 -12.523 25.217 1.00 88.75 160 GLU A O 1
ATOM 1274 N N . ASN A 1 161 ? -10.698 -13.606 26.121 1.00 87.00 161 ASN A N 1
ATOM 1275 C CA . ASN A 1 161 ? -11.293 -13.720 27.444 1.00 87.00 161 ASN A CA 1
ATOM 1276 C C . ASN A 1 161 ? -10.190 -13.877 28.494 1.00 87.00 161 ASN A C 1
ATOM 1278 O O . ASN A 1 161 ? -9.030 -14.090 28.158 1.00 87.00 161 ASN A O 1
ATOM 1282 N N . ILE A 1 162 ? -10.569 -13.847 29.774 1.00 85.31 162 ILE A N 1
ATOM 1283 C CA . ILE A 1 162 ? -9.639 -13.928 30.918 1.00 85.31 162 ILE A CA 1
ATOM 1284 C C . ILE A 1 162 ? -8.694 -15.145 30.833 1.00 85.31 162 ILE A C 1
ATOM 1286 O O . ILE A 1 162 ? -7.585 -15.102 31.354 1.00 85.31 162 ILE A O 1
ATOM 1290 N N . ALA A 1 163 ? -9.118 -16.232 30.181 1.00 87.06 163 ALA A N 1
ATOM 1291 C CA . ALA A 1 163 ? -8.346 -17.462 30.043 1.00 87.06 163 ALA A CA 1
ATOM 1292 C C . ALA A 1 163 ? -7.739 -17.672 28.642 1.00 87.06 163 ALA A C 1
ATOM 1294 O O . ALA A 1 163 ? -7.072 -18.682 28.426 1.00 87.06 163 ALA A O 1
ATOM 1295 N N . THR A 1 164 ? -8.010 -16.810 27.658 1.00 85.25 164 THR A N 1
ATOM 1296 C CA . THR A 1 164 ? -7.574 -17.003 26.265 1.00 85.25 164 THR A CA 1
ATOM 1297 C C . THR A 1 164 ? -7.076 -15.694 25.675 1.00 85.25 164 THR A C 1
ATOM 1299 O O . THR A 1 164 ? -7.873 -14.838 25.294 1.00 85.25 164 THR A O 1
ATOM 1302 N N . GLU A 1 165 ? -5.757 -15.596 25.544 1.00 86.75 165 GLU A N 1
ATOM 1303 C CA . GLU A 1 165 ? -5.105 -14.602 24.697 1.00 86.75 165 GLU A CA 1
ATOM 1304 C C . GLU A 1 165 ? -5.337 -14.956 23.221 1.00 86.75 165 GLU A C 1
ATOM 1306 O O . GLU A 1 165 ? -5.361 -16.133 22.840 1.00 86.75 165 GLU A O 1
ATOM 1311 N N . ILE A 1 166 ? -5.527 -13.937 22.387 1.00 89.00 166 ILE A N 1
ATOM 1312 C CA . ILE A 1 166 ? -5.767 -14.095 20.954 1.00 89.00 166 ILE A CA 1
ATOM 1313 C C . ILE A 1 166 ? -4.693 -13.366 20.153 1.00 89.00 166 ILE A C 1
ATOM 1315 O O . ILE A 1 166 ? -4.164 -12.341 20.570 1.00 89.00 166 ILE A O 1
ATOM 1319 N N . PHE A 1 167 ? -4.410 -13.865 18.953 1.00 89.94 167 PHE A N 1
ATOM 1320 C CA . PHE A 1 167 ? -3.600 -13.136 17.978 1.00 89.94 167 PHE A CA 1
ATOM 1321 C C . PHE A 1 167 ? -4.234 -13.275 16.592 1.00 89.94 167 PHE A C 1
ATOM 1323 O O . PHE A 1 167 ? -3.755 -14.068 15.770 1.00 89.94 167 PHE A O 1
ATOM 1330 N N . PRO A 1 168 ? -5.356 -12.566 16.350 1.00 92.69 168 PRO A N 1
ATOM 1331 C CA . PRO A 1 168 ? -6.174 -12.765 15.168 1.00 92.69 168 PRO A CA 1
ATOM 1332 C C . PRO A 1 168 ? -5.414 -12.533 13.864 1.00 92.69 168 PRO A C 1
ATOM 1334 O O . PRO A 1 168 ? -4.625 -11.598 13.720 1.00 92.69 168 PRO A O 1
ATOM 1337 N N . GLN A 1 169 ? -5.692 -13.369 12.873 1.00 94.12 169 GLN A N 1
ATOM 1338 C CA . GLN A 1 169 ? -5.182 -13.200 11.518 1.00 94.12 169 GLN A CA 1
ATOM 1339 C C . GLN A 1 169 ? -6.326 -13.376 10.537 1.00 94.12 169 GLN A C 1
ATOM 1341 O O . GLN A 1 169 ? -7.060 -14.356 10.619 1.00 94.12 169 GLN A O 1
ATOM 1346 N N . ILE A 1 170 ? -6.469 -12.455 9.593 1.00 95.25 170 ILE A N 1
ATOM 1347 C CA . ILE A 1 170 ? -7.549 -12.497 8.610 1.00 95.25 170 ILE A CA 1
ATOM 1348 C C . ILE A 1 170 ? -6.965 -12.759 7.235 1.00 95.25 170 ILE A C 1
ATOM 1350 O O . ILE A 1 170 ? -6.112 -12.005 6.763 1.00 95.25 170 ILE A O 1
ATOM 1354 N N . LYS A 1 171 ? -7.472 -13.789 6.561 1.00 96.50 171 LYS A N 1
ATOM 1355 C CA . LYS A 1 171 ? -7.155 -14.043 5.159 1.00 96.50 171 LYS A CA 1
ATOM 1356 C C . LYS A 1 171 ? -8.121 -13.282 4.260 1.00 96.50 171 LYS A C 1
ATOM 1358 O O . LYS A 1 171 ? -9.338 -13.411 4.380 1.00 96.50 171 LYS A O 1
ATOM 1363 N N . LEU A 1 172 ? -7.564 -12.507 3.338 1.00 96.81 172 LEU A N 1
ATOM 1364 C CA . LEU A 1 172 ? -8.294 -11.627 2.437 1.00 96.81 172 LEU A CA 1
ATOM 1365 C C . LEU A 1 172 ? -7.953 -11.941 0.988 1.00 96.81 172 LEU A C 1
ATOM 1367 O O . LEU A 1 172 ? -6.804 -12.237 0.653 1.00 96.81 172 LEU A O 1
ATOM 1371 N N . LYS A 1 173 ? -8.942 -11.758 0.122 1.00 97.88 173 LYS A N 1
ATOM 1372 C CA . LYS A 1 173 ? -8.763 -11.646 -1.318 1.00 97.88 173 LYS A CA 1
ATOM 1373 C C . LYS A 1 173 ? -9.157 -10.242 -1.755 1.00 97.88 173 LYS A C 1
ATOM 1375 O O . LYS A 1 173 ? -10.283 -9.810 -1.518 1.00 97.88 173 LYS A O 1
ATOM 1380 N N . VAL A 1 174 ? -8.216 -9.535 -2.366 1.00 97.75 174 VAL A N 1
ATOM 1381 C CA . VAL A 1 174 ? -8.320 -8.108 -2.676 1.00 97.75 174 VAL A CA 1
ATOM 1382 C C . VAL A 1 174 ? -8.185 -7.913 -4.176 1.00 97.75 174 VAL A C 1
ATOM 1384 O O . VAL A 1 174 ? -7.287 -8.480 -4.800 1.00 97.75 174 VAL A O 1
ATOM 1387 N N . SER A 1 175 ? -9.042 -7.078 -4.753 1.00 97.62 175 SER A N 1
ATOM 1388 C CA . SER A 1 175 ? -8.881 -6.601 -6.124 1.00 97.62 175 SER A CA 1
ATOM 1389 C C . SER A 1 175 ? -9.164 -5.115 -6.230 1.00 97.62 175 SER A C 1
ATOM 1391 O O . SER A 1 175 ? -10.037 -4.619 -5.526 1.00 97.62 175 SER A O 1
ATOM 1393 N N . TYR A 1 176 ? -8.467 -4.435 -7.134 1.00 97.31 176 TYR A N 1
ATOM 1394 C CA . TYR A 1 176 ? -8.733 -3.043 -7.492 1.00 97.31 176 TYR A CA 1
ATOM 1395 C C . TYR A 1 176 ? -8.285 -2.755 -8.929 1.00 97.31 176 TYR A C 1
ATOM 1397 O O . TYR A 1 176 ? -7.498 -3.503 -9.523 1.00 97.31 176 TYR A O 1
ATOM 1405 N N . THR A 1 177 ? -8.759 -1.639 -9.469 1.00 97.31 177 THR A N 1
ATOM 1406 C CA . THR A 1 177 ? -8.400 -1.112 -10.783 1.00 97.31 177 THR A CA 1
ATOM 1407 C C . THR A 1 177 ? -7.689 0.225 -10.623 1.00 97.31 177 THR A C 1
ATOM 1409 O O . THR A 1 177 ? -8.151 1.114 -9.910 1.00 97.31 177 THR A O 1
ATOM 1412 N N . ARG A 1 178 ? -6.565 0.382 -11.324 1.00 95.56 178 ARG A N 1
ATOM 1413 C CA . ARG A 1 178 ? -5.908 1.675 -11.515 1.00 95.56 178 ARG A CA 1
ATOM 1414 C C . ARG A 1 178 ? -6.501 2.340 -12.774 1.00 95.56 178 ARG A C 1
ATOM 1416 O O . ARG A 1 178 ? -6.345 1.767 -13.858 1.00 95.56 178 ARG A O 1
ATOM 1423 N N . PRO A 1 179 ? -7.217 3.474 -12.665 1.00 91.75 179 PRO A N 1
ATOM 1424 C CA . PRO A 1 179 ? -8.094 3.956 -13.738 1.00 91.75 179 PRO A CA 1
ATOM 1425 C C . PRO A 1 179 ? -7.370 4.573 -14.940 1.00 91.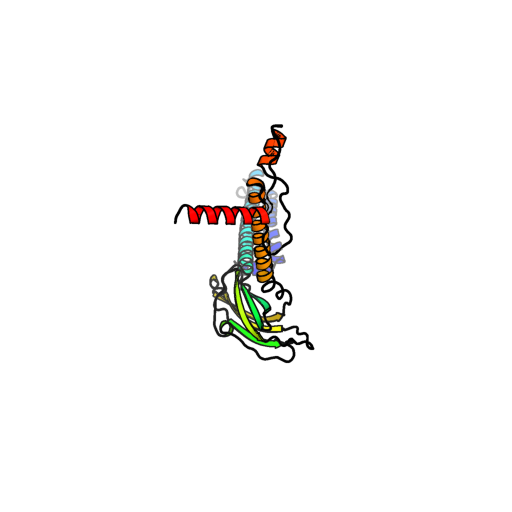75 179 PRO A C 1
ATOM 1427 O O . PRO A 1 179 ? -7.789 4.344 -16.073 1.00 91.75 179 PRO A O 1
ATOM 1430 N N . ASP A 1 180 ? -6.269 5.292 -14.721 1.00 91.25 180 ASP A N 1
ATOM 1431 C CA . ASP A 1 180 ? -5.434 5.911 -15.766 1.00 91.25 180 ASP A CA 1
ATOM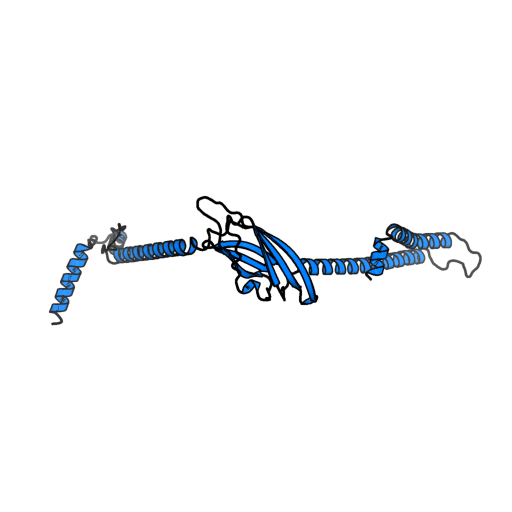 1432 C C . ASP A 1 180 ? -4.857 4.878 -16.754 1.00 91.25 180 ASP A C 1
ATOM 1434 O O . ASP A 1 180 ? -4.883 5.080 -17.967 1.00 91.25 180 ASP A O 1
ATOM 1438 N N . LEU A 1 181 ? -4.396 3.736 -16.240 1.00 91.56 181 LEU A N 1
ATOM 1439 C CA . LEU A 1 181 ? -3.827 2.636 -17.022 1.00 91.56 181 LEU A CA 1
ATOM 1440 C C . LEU A 1 181 ? -4.842 1.527 -17.336 1.00 91.56 181 LEU A C 1
ATOM 1442 O O . LEU A 1 181 ? -4.494 0.562 -18.016 1.00 91.56 181 LEU A O 1
ATOM 1446 N N . LYS A 1 182 ? -6.072 1.620 -16.804 1.00 92.62 182 LYS A N 1
ATOM 1447 C CA . LYS A 1 182 ? -7.101 0.558 -16.829 1.00 92.62 182 LYS A CA 1
ATOM 1448 C C . LYS A 1 182 ? -6.560 -0.809 -16.399 1.00 92.62 182 LYS A C 1
ATOM 1450 O O . LYS A 1 182 ? -6.943 -1.854 -16.927 1.00 92.62 182 LYS A O 1
ATOM 1455 N N . ARG A 1 183 ? -5.626 -0.804 -15.450 1.00 93.06 183 ARG A N 1
ATOM 1456 C CA . ARG A 1 183 ? -4.898 -2.002 -15.041 1.00 93.06 183 ARG A CA 1
ATOM 1457 C C . ARG A 1 183 ? -5.528 -2.580 -13.785 1.00 93.06 183 ARG A C 1
ATOM 1459 O O . ARG A 1 183 ? -5.565 -1.916 -12.752 1.00 93.06 183 ARG A O 1
ATOM 1466 N N . LYS A 1 184 ? -5.984 -3.827 -13.867 1.00 95.56 184 LYS A N 1
ATOM 1467 C CA . LYS A 1 184 ? -6.546 -4.560 -12.729 1.00 95.56 184 LYS A CA 1
ATOM 1468 C C . LYS A 1 184 ? -5.444 -5.294 -11.964 1.00 95.56 184 LYS A C 1
ATOM 1470 O O . LYS A 1 184 ? -4.571 -5.901 -12.583 1.00 95.56 184 LYS A O 1
ATOM 1475 N N . LYS A 1 185 ? -5.500 -5.262 -10.632 1.00 95.50 185 LYS A N 1
ATOM 1476 C CA . LYS A 1 185 ? -4.637 -6.049 -9.741 1.00 95.50 185 LYS A CA 1
ATOM 1477 C C . LYS A 1 185 ? -5.504 -6.884 -8.811 1.00 95.50 185 LYS A C 1
ATOM 1479 O O . LYS A 1 185 ? -6.531 -6.415 -8.328 1.00 95.50 185 LYS A O 1
ATOM 1484 N N . GLU A 1 186 ? -5.085 -8.117 -8.574 1.00 97.25 186 GLU A N 1
ATOM 1485 C CA . GLU A 1 186 ? -5.762 -9.062 -7.690 1.00 97.25 186 GLU A CA 1
ATOM 1486 C C . GLU A 1 186 ? -4.707 -9.851 -6.919 1.00 97.25 186 GLU A C 1
ATOM 1488 O O . GLU A 1 186 ? -3.710 -10.281 -7.499 1.00 97.25 186 GLU A O 1
ATOM 1493 N N . TYR A 1 187 ? -4.893 -9.990 -5.610 1.00 96.62 187 TYR A N 1
ATOM 1494 C CA . TYR A 1 187 ? -3.976 -10.726 -4.745 1.00 96.62 187 TYR A CA 1
ATOM 1495 C C . TYR A 1 187 ? -4.688 -11.243 -3.497 1.00 96.62 187 TYR A C 1
ATOM 1497 O O . TYR A 1 187 ? -5.697 -10.697 -3.049 1.00 96.62 187 TYR A O 1
ATOM 1505 N N . GLU A 1 188 ? -4.127 -12.297 -2.913 1.00 97.12 188 GLU A N 1
ATOM 1506 C CA . GLU A 1 188 ? -4.491 -12.761 -1.578 1.00 97.12 188 GLU A CA 1
ATOM 1507 C C . GLU A 1 188 ? -3.427 -12.319 -0.579 1.00 97.12 188 GLU A C 1
ATOM 1509 O O . GLU A 1 188 ? -2.233 -12.316 -0.884 1.00 97.12 188 GLU A O 1
ATOM 1514 N N . ARG A 1 189 ? -3.855 -11.938 0.623 1.00 95.50 189 ARG A N 1
ATOM 1515 C CA . ARG A 1 189 ? -2.942 -11.651 1.731 1.00 95.50 189 ARG A CA 1
ATOM 1516 C C . ARG A 1 189 ? -3.567 -12.014 3.064 1.00 95.50 189 ARG A C 1
ATOM 1518 O O . ARG A 1 189 ? -4.786 -11.997 3.209 1.00 95.50 189 ARG A O 1
ATOM 1525 N N . THR A 1 190 ? -2.714 -12.248 4.049 1.00 96.12 190 THR A N 1
ATOM 1526 C CA . THR A 1 190 ? -3.120 -12.330 5.451 1.00 96.12 190 THR A CA 1
ATOM 1527 C C . THR A 1 190 ? -2.796 -11.005 6.134 1.00 96.12 190 THR A C 1
ATOM 1529 O O . THR A 1 190 ? -1.699 -10.467 5.968 1.00 96.12 190 THR A O 1
ATOM 1532 N N . VAL A 1 191 ? -3.762 -10.448 6.856 1.00 94.56 191 VAL A N 1
ATOM 1533 C CA . VAL A 1 191 ? -3.586 -9.269 7.709 1.00 94.56 191 VAL A CA 1
ATOM 1534 C C . VAL A 1 191 ? -3.526 -9.746 9.146 1.00 94.56 191 VAL A C 1
ATOM 1536 O O . VAL A 1 191 ? -4.358 -10.540 9.578 1.00 94.56 191 VAL A O 1
ATOM 1539 N N . ILE A 1 192 ? -2.511 -9.282 9.858 1.00 89.94 192 ILE A N 1
ATOM 1540 C CA . ILE A 1 192 ? -2.219 -9.701 11.221 1.00 89.94 192 ILE A CA 1
ATOM 1541 C C . ILE A 1 192 ? -2.707 -8.610 12.172 1.00 89.94 192 ILE A C 1
ATOM 1543 O O . ILE A 1 192 ? -2.592 -7.421 11.865 1.00 89.94 192 ILE A O 1
ATOM 1547 N N . TYR A 1 193 ? -3.279 -9.035 13.294 1.00 85.56 193 TYR A N 1
ATOM 1548 C CA . TYR A 1 193 ? -3.692 -8.167 14.384 1.00 85.56 193 TYR A CA 1
ATOM 1549 C C . TYR A 1 193 ? -2.536 -7.307 14.900 1.00 85.56 193 TYR A C 1
ATOM 1551 O O . TYR A 1 193 ? -1.441 -7.813 15.149 1.00 85.56 193 TYR A O 1
ATOM 1559 N N . ASN A 1 194 ? -2.797 -6.012 15.076 1.00 77.81 194 ASN A N 1
ATOM 1560 C CA . ASN A 1 194 ? -1.895 -5.104 15.764 1.00 77.81 194 ASN A CA 1
ATOM 1561 C C . ASN A 1 194 ? -2.543 -4.620 17.069 1.00 77.81 194 ASN A C 1
ATOM 1563 O O . ASN A 1 194 ? -3.551 -3.914 17.039 1.00 77.81 194 ASN A O 1
ATOM 1567 N N . ASN A 1 195 ? -1.931 -4.976 18.201 1.00 66.81 195 ASN A N 1
ATOM 1568 C CA . ASN A 1 195 ? -2.415 -4.635 19.538 1.00 66.81 195 ASN A CA 1
ATOM 1569 C C . ASN A 1 195 ? -2.144 -3.169 19.939 1.00 66.81 195 ASN A C 1
ATOM 1571 O O . ASN A 1 195 ? -2.690 -2.689 20.930 1.00 66.81 195 ASN A O 1
ATOM 1575 N N . ASP A 1 196 ? -1.332 -2.433 19.171 1.00 59.38 196 ASP A N 1
ATOM 1576 C CA . ASP A 1 196 ? -0.882 -1.080 19.538 1.00 59.38 196 ASP A CA 1
ATOM 1577 C C . ASP A 1 196 ? -2.005 -0.022 19.566 1.00 59.38 196 ASP A C 1
ATOM 1579 O O . ASP A 1 196 ? -1.806 1.082 20.074 1.00 59.38 196 ASP A O 1
ATOM 1583 N N . PHE A 1 197 ? -3.196 -0.315 19.029 1.00 50.66 197 PHE A N 1
ATOM 1584 C CA . PHE A 1 197 ? -4.244 0.696 18.822 1.00 50.66 197 PHE A CA 1
ATOM 1585 C C . PHE A 1 197 ? -5.263 0.830 19.968 1.00 50.66 197 PHE A C 1
ATOM 1587 O O . PHE A 1 197 ? -6.079 1.752 19.954 1.00 50.66 197 PHE A O 1
ATOM 1594 N N . SER A 1 198 ? -5.213 -0.035 20.986 1.00 48.19 198 SER A N 1
ATOM 1595 C CA . SER A 1 198 ? -6.215 -0.060 22.066 1.00 48.19 198 SER A CA 1
ATOM 1596 C C . SER A 1 198 ? -6.101 1.095 23.077 1.00 48.19 198 SER A C 1
ATOM 1598 O O . SER A 1 198 ? -7.043 1.335 23.831 1.00 48.19 198 SER A O 1
ATOM 1600 N N . GLN A 1 199 ? -5.002 1.862 23.090 1.00 45.59 199 GLN A N 1
ATOM 1601 C CA . GLN A 1 199 ? -4.791 2.895 24.118 1.00 45.59 199 GLN A CA 1
ATOM 1602 C C . GLN A 1 199 ? -5.244 4.318 23.755 1.00 45.59 199 GLN A C 1
ATOM 1604 O O . GLN A 1 199 ? -5.371 5.141 24.659 1.00 45.59 199 GLN A O 1
ATOM 1609 N N . ASN A 1 200 ? -5.509 4.654 22.485 1.00 45.31 200 ASN A N 1
ATOM 1610 C CA . ASN A 1 200 ? -5.566 6.077 22.103 1.00 45.31 200 ASN A CA 1
ATOM 1611 C C . ASN A 1 200 ? -6.975 6.687 21.971 1.00 45.31 200 ASN A C 1
ATOM 1613 O O . ASN A 1 200 ? -7.118 7.903 22.054 1.00 45.31 200 ASN A O 1
ATOM 1617 N N . THR A 1 201 ? -8.037 5.895 21.798 1.00 46.75 201 THR A N 1
ATOM 161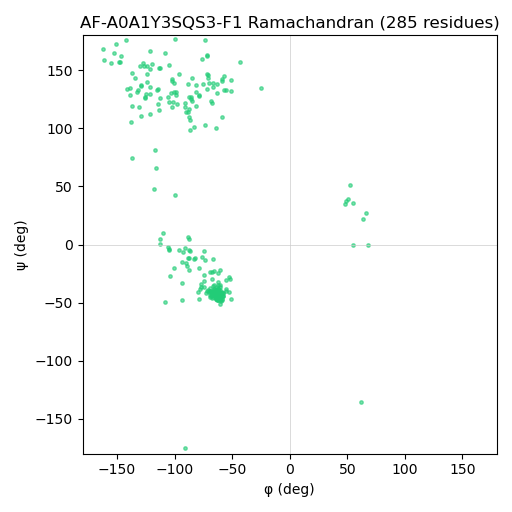8 C CA . THR A 1 201 ? -9.363 6.469 21.476 1.00 46.75 201 THR A CA 1
ATOM 1619 C C . THR A 1 201 ? -10.244 6.732 22.698 1.00 46.75 201 THR A C 1
ATOM 1621 O O . THR A 1 201 ? -10.972 7.718 22.707 1.00 46.75 201 THR A O 1
ATOM 1624 N N . ASN A 1 202 ? -10.153 5.914 23.753 1.00 45.59 202 ASN A N 1
ATOM 1625 C CA . ASN A 1 202 ? -11.033 6.045 24.930 1.00 45.59 202 ASN A CA 1
ATOM 1626 C C . ASN A 1 202 ? -10.353 6.688 26.146 1.00 45.59 202 ASN A C 1
ATOM 1628 O O . ASN A 1 202 ? -11.020 7.316 26.965 1.00 45.59 202 ASN A O 1
ATOM 1632 N N . ALA A 1 203 ? -9.030 6.557 26.276 1.00 47.28 203 ALA A N 1
ATOM 1633 C CA . ALA A 1 203 ? -8.298 7.202 27.363 1.00 47.28 203 ALA A CA 1
ATOM 1634 C C . ALA A 1 203 ? -8.148 8.712 27.122 1.00 47.28 203 ALA A C 1
ATOM 1636 O O . ALA A 1 203 ? -8.136 9.488 28.078 1.00 47.28 203 ALA A O 1
ATOM 1637 N N . ASN A 1 204 ? -8.067 9.144 25.857 1.00 45.28 204 ASN A N 1
ATOM 1638 C CA . ASN A 1 204 ? -7.694 10.519 25.552 1.00 45.28 204 ASN A CA 1
ATOM 1639 C C . ASN A 1 204 ? -8.847 11.518 25.750 1.00 45.28 204 ASN A C 1
ATOM 1641 O O . ASN A 1 204 ? -8.619 12.574 26.322 1.00 45.28 204 ASN A O 1
ATOM 1645 N N . THR A 1 205 ? -10.099 11.175 25.418 1.00 53.25 205 THR A N 1
ATOM 1646 C CA . THR A 1 205 ? -11.232 12.102 25.622 1.00 53.25 205 THR A CA 1
ATOM 1647 C C . THR A 1 205 ? -11.517 12.361 27.099 1.00 53.25 205 THR A C 1
ATOM 1649 O O . THR A 1 205 ? -11.780 13.496 27.486 1.00 53.25 205 THR A O 1
ATOM 1652 N N . ASN A 1 206 ? -11.438 11.333 27.948 1.00 58.28 206 ASN A N 1
ATOM 1653 C CA . ASN A 1 206 ? -11.681 11.502 29.382 1.00 58.28 206 ASN A CA 1
ATOM 1654 C C . ASN A 1 206 ? -10.516 12.234 30.055 1.00 58.28 206 ASN A C 1
ATOM 1656 O O . ASN A 1 206 ? -10.752 13.165 30.817 1.00 58.28 206 ASN A O 1
ATOM 1660 N N . THR A 1 207 ? -9.271 11.904 29.697 1.00 59.81 207 THR A N 1
ATOM 1661 C CA . THR A 1 207 ? -8.085 12.590 30.235 1.00 59.81 207 THR A CA 1
ATOM 1662 C C . THR A 1 207 ? -8.017 14.054 29.782 1.00 59.81 207 THR A C 1
ATOM 1664 O O . THR A 1 207 ? -7.634 14.924 30.563 1.00 59.81 207 THR A O 1
ATOM 1667 N N . GLU A 1 208 ? -8.383 14.361 28.534 1.00 60.97 208 GLU A N 1
ATOM 1668 C CA . GLU A 1 208 ? -8.466 15.740 28.038 1.00 60.97 208 GLU A CA 1
ATOM 1669 C C . GLU A 1 208 ? -9.595 16.514 28.724 1.00 60.97 208 GLU A C 1
ATOM 1671 O O . GLU A 1 208 ? -9.362 17.632 29.177 1.00 60.97 208 GLU A O 1
ATOM 1676 N N . ASN A 1 209 ? -10.775 15.913 28.901 1.00 72.62 209 ASN A N 1
ATOM 1677 C CA . ASN A 1 209 ? -11.880 16.547 29.623 1.00 72.62 209 ASN A CA 1
ATOM 1678 C C . ASN A 1 209 ? -11.545 16.797 31.104 1.00 72.62 209 ASN A C 1
ATOM 1680 O O . ASN A 1 209 ? -11.873 17.859 31.629 1.00 72.62 209 ASN A O 1
ATOM 1684 N N . GLU A 1 210 ? -10.850 15.872 31.770 1.00 76.56 210 GLU A N 1
ATOM 1685 C CA . GLU A 1 210 ? -10.373 16.049 33.148 1.00 76.56 210 GLU A CA 1
ATOM 1686 C C . GLU A 1 210 ? -9.314 17.155 33.254 1.00 76.56 210 GLU A C 1
ATOM 1688 O O . GLU A 1 210 ? -9.368 17.982 34.169 1.00 76.56 210 GLU A O 1
ATOM 1693 N N . LYS A 1 211 ? -8.382 17.235 32.294 1.00 81.69 211 LYS A N 1
ATOM 1694 C CA . LYS A 1 211 ? -7.398 18.329 32.216 1.00 81.69 211 LYS A CA 1
ATOM 1695 C C . LYS A 1 211 ? -8.074 19.679 31.983 1.00 81.69 211 LYS A C 1
ATOM 1697 O O . LYS A 1 211 ? -7.761 20.633 32.689 1.00 81.69 211 LYS A O 1
ATOM 1702 N N . ILE A 1 212 ? -9.038 19.748 31.062 1.00 82.44 212 ILE A N 1
ATOM 1703 C CA . ILE A 1 212 ? -9.816 20.963 30.785 1.00 82.44 212 ILE A CA 1
ATOM 1704 C C . ILE A 1 212 ? -10.599 21.388 32.030 1.00 82.44 212 ILE A C 1
ATOM 1706 O O . ILE A 1 212 ? -10.547 22.556 32.411 1.00 82.44 212 ILE A O 1
ATOM 1710 N N . ALA A 1 213 ? -11.278 20.458 32.706 1.00 84.81 213 ALA A N 1
ATOM 1711 C CA . ALA A 1 213 ? -11.998 20.749 33.943 1.00 84.81 213 ALA A CA 1
ATOM 1712 C C . ALA A 1 213 ? -11.055 21.282 35.037 1.00 84.81 213 ALA A C 1
ATOM 1714 O O . ALA A 1 213 ? -11.366 22.283 35.686 1.00 84.81 213 ALA A O 1
ATOM 1715 N N . SER A 1 214 ? -9.874 20.672 35.191 1.00 86.50 214 SER A N 1
ATOM 1716 C CA . SER A 1 214 ? -8.838 21.129 36.125 1.00 86.50 214 SER A CA 1
ATOM 1717 C C . SER A 1 214 ? -8.331 22.535 35.795 1.00 86.50 214 SER A C 1
ATOM 1719 O O . SER A 1 214 ? -8.176 23.368 36.690 1.00 86.50 214 SER A O 1
ATOM 1721 N N . ASP A 1 215 ? -8.088 22.836 34.521 1.00 88.31 215 ASP A N 1
ATOM 1722 C CA . ASP A 1 215 ? -7.572 24.139 34.104 1.00 88.31 215 ASP A CA 1
ATOM 1723 C C . ASP A 1 215 ? -8.626 25.244 34.233 1.00 88.31 215 ASP A C 1
ATOM 1725 O O . ASP A 1 215 ? -8.315 26.324 34.742 1.00 88.31 215 ASP A O 1
ATOM 1729 N N . VAL A 1 216 ? -9.889 24.966 33.896 1.00 87.25 216 VAL A N 1
ATOM 1730 C CA . VAL A 1 216 ? -11.020 25.879 34.148 1.00 87.25 216 VAL A CA 1
ATOM 1731 C C . VAL A 1 216 ? -11.143 26.192 35.641 1.00 87.25 216 VAL A C 1
ATOM 1733 O O . VAL A 1 216 ? -11.338 27.343 36.036 1.00 87.25 216 VAL A O 1
ATOM 1736 N N . ASP A 1 217 ? -10.967 25.187 36.491 1.00 84.31 217 ASP A N 1
ATOM 1737 C CA . ASP A 1 217 ? -11.014 25.344 37.937 1.00 84.31 217 ASP A CA 1
ATOM 1738 C C . ASP A 1 217 ? -9.815 26.149 38.491 1.00 84.31 217 ASP A C 1
ATOM 1740 O O . ASP A 1 217 ? -9.980 27.019 39.353 1.00 84.31 217 ASP A O 1
ATOM 1744 N N . LYS A 1 218 ? -8.604 25.970 37.938 1.00 84.12 218 LYS A N 1
ATOM 1745 C CA . LYS A 1 218 ? -7.443 26.839 38.231 1.00 84.12 218 LYS A CA 1
ATOM 1746 C C . LYS A 1 218 ? -7.689 28.289 37.810 1.00 84.12 218 LYS A C 1
ATOM 1748 O O . LYS A 1 218 ? -7.362 29.187 38.587 1.00 84.12 218 LYS A O 1
ATOM 1753 N N . ILE A 1 219 ? -8.284 28.524 36.638 1.00 85.75 219 ILE A N 1
ATOM 1754 C CA . ILE A 1 219 ? -8.636 29.872 36.158 1.00 85.75 219 ILE A CA 1
ATOM 1755 C C . ILE A 1 219 ? -9.641 30.528 37.109 1.00 85.75 219 ILE A C 1
ATOM 1757 O O . ILE A 1 219 ? -9.439 31.667 37.530 1.00 85.75 219 ILE A O 1
ATOM 1761 N N . ALA A 1 220 ? -10.686 29.802 37.514 1.00 83.62 220 ALA A N 1
ATOM 1762 C CA . ALA A 1 220 ? -11.669 30.308 38.468 1.00 83.62 220 ALA A CA 1
ATOM 1763 C C . ALA A 1 220 ? -11.014 30.713 39.802 1.00 83.62 220 ALA A C 1
ATOM 1765 O O . ALA A 1 220 ? -11.280 31.802 40.316 1.00 83.62 220 ALA A O 1
ATOM 1766 N N . ARG A 1 221 ? -10.100 29.890 40.339 1.00 80.94 221 ARG A N 1
ATOM 1767 C CA . ARG A 1 221 ? -9.342 30.224 41.559 1.00 80.94 221 ARG A CA 1
ATOM 1768 C C . ARG A 1 221 ? -8.443 31.447 41.383 1.00 80.94 221 ARG A C 1
ATOM 1770 O O . ARG A 1 221 ? -8.385 32.284 42.283 1.00 80.94 221 ARG A O 1
ATOM 1777 N N . ALA A 1 222 ? -7.753 31.562 40.250 1.00 83.06 222 ALA A N 1
ATOM 1778 C CA . ALA A 1 222 ? -6.902 32.712 39.956 1.00 83.06 222 ALA A CA 1
ATOM 1779 C C . ALA A 1 222 ? -7.721 34.011 39.897 1.00 83.06 222 ALA A C 1
ATOM 1781 O O . ALA A 1 222 ? -7.344 34.994 40.533 1.00 83.06 222 ALA A O 1
ATOM 1782 N N . ASN A 1 223 ? -8.882 33.987 39.237 1.00 85.12 223 ASN A N 1
ATOM 1783 C CA . ASN A 1 223 ? -9.790 35.132 39.169 1.00 85.12 223 ASN A CA 1
ATOM 1784 C C . ASN A 1 223 ? -10.287 35.558 40.557 1.00 85.12 223 ASN A C 1
ATOM 1786 O O . ASN A 1 223 ? -10.233 36.740 40.890 1.00 85.12 223 ASN A O 1
ATOM 1790 N N . VAL A 1 224 ? -10.704 34.604 41.397 1.00 83.12 224 VAL A N 1
ATOM 1791 C CA . VAL A 1 224 ? -11.121 34.894 42.781 1.00 83.12 224 VAL A CA 1
ATOM 1792 C C . VAL A 1 224 ? -9.966 35.490 43.592 1.00 83.12 224 VAL A C 1
ATOM 1794 O O . VAL A 1 224 ? -10.175 36.428 44.357 1.00 83.12 224 VAL A O 1
ATOM 1797 N N . ARG A 1 225 ? -8.731 35.004 43.408 1.00 80.81 225 ARG A N 1
ATOM 1798 C CA . ARG A 1 225 ? -7.555 35.567 44.090 1.00 80.81 225 ARG A CA 1
ATOM 1799 C C . ARG A 1 225 ? -7.271 37.007 43.659 1.00 80.81 225 ARG A C 1
ATOM 1801 O O . ARG A 1 225 ? -6.975 37.830 44.519 1.00 80.81 225 ARG A O 1
ATOM 1808 N N . ILE A 1 226 ? -7.365 37.307 42.364 1.00 84.12 226 ILE A N 1
ATOM 1809 C CA . ILE A 1 226 ? -7.164 38.666 41.842 1.00 84.12 226 ILE A CA 1
ATOM 1810 C C . ILE A 1 226 ? -8.231 39.608 42.406 1.00 84.12 226 ILE A C 1
ATOM 1812 O O . ILE A 1 226 ? -7.883 40.670 42.913 1.00 84.12 226 ILE A O 1
ATOM 1816 N N . ALA A 1 227 ? -9.503 39.203 42.392 1.00 82.81 227 ALA A N 1
ATOM 1817 C CA . ALA A 1 227 ? -10.589 39.994 42.971 1.00 82.81 227 ALA A CA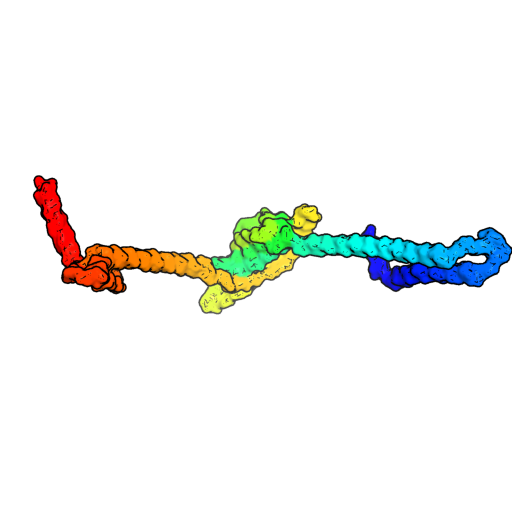 1
ATOM 1818 C C . ALA A 1 227 ? -10.359 40.265 44.468 1.00 82.81 227 ALA A C 1
ATOM 1820 O O . ALA A 1 227 ? -10.405 41.409 44.907 1.00 82.81 227 ALA A O 1
ATOM 1821 N N . ASN A 1 228 ? -9.998 39.233 45.234 1.00 81.81 228 ASN A N 1
ATOM 1822 C CA . ASN A 1 228 ? -9.669 39.360 46.655 1.00 81.81 228 ASN A CA 1
ATOM 1823 C C . ASN A 1 228 ? -8.510 40.340 46.917 1.00 81.81 228 ASN A C 1
ATOM 1825 O O . ASN A 1 228 ? -8.566 41.136 47.853 1.00 81.81 228 ASN A O 1
ATOM 1829 N N . TYR A 1 229 ? -7.464 40.296 46.086 1.00 84.38 229 TYR A N 1
ATOM 1830 C CA . TYR A 1 229 ? -6.326 41.210 46.184 1.00 84.38 229 TYR A CA 1
ATOM 1831 C C . TYR A 1 229 ? -6.714 42.658 45.846 1.00 84.38 229 TYR A C 1
ATOM 1833 O O . TYR A 1 229 ? -6.281 43.582 46.530 1.00 84.38 229 TYR A O 1
ATOM 1841 N N . LEU A 1 230 ? -7.550 42.882 44.831 1.00 82.81 230 LEU A N 1
ATOM 1842 C CA . LEU A 1 230 ? -8.001 44.228 44.462 1.00 82.81 230 LEU A CA 1
ATOM 1843 C C . LEU A 1 230 ? -8.937 44.834 45.515 1.00 82.81 230 LEU A C 1
ATOM 1845 O O . LEU A 1 230 ? -8.744 45.982 45.916 1.00 82.81 230 LEU A O 1
ATOM 1849 N N . ASP A 1 231 ? -9.897 44.049 46.003 1.00 78.94 231 ASP A N 1
ATOM 1850 C CA . ASP A 1 231 ? -10.960 44.532 46.891 1.00 78.94 231 ASP A CA 1
ATOM 1851 C C . ASP A 1 231 ? -10.578 44.489 48.380 1.00 78.94 231 ASP A C 1
ATOM 1853 O O . ASP A 1 231 ? -11.294 45.032 49.222 1.00 78.94 231 ASP A O 1
ATOM 1857 N N . GLY A 1 232 ? -9.470 43.827 48.734 1.00 75.19 232 GLY A N 1
ATOM 1858 C CA . GLY A 1 232 ? -9.054 43.630 50.127 1.00 75.19 232 GLY A CA 1
ATOM 1859 C C . GLY A 1 232 ? -10.002 42.738 50.933 1.00 75.19 232 GLY A C 1
ATOM 1860 O O . GLY A 1 232 ? -10.093 42.863 52.155 1.00 75.19 232 GLY A O 1
ATOM 1861 N N . ARG A 1 233 ? -10.709 41.835 50.248 1.00 79.00 233 ARG A N 1
ATOM 1862 C CA . ARG A 1 233 ? -11.627 40.848 50.832 1.00 79.00 233 ARG A CA 1
ATOM 1863 C C . ARG A 1 233 ? -11.067 39.447 50.641 1.00 79.00 233 ARG A C 1
ATOM 1865 O O . ARG A 1 233 ? -10.353 39.195 49.680 1.00 79.00 233 ARG A O 1
ATOM 1872 N N . GLN A 1 234 ? -11.398 38.518 51.530 1.00 74.62 234 GLN A N 1
ATOM 1873 C CA . GLN A 1 234 ? -10.946 37.129 51.430 1.00 74.62 234 GLN A CA 1
ATOM 1874 C C . GLN A 1 234 ? -12.114 36.164 51.248 1.00 74.62 234 GLN A C 1
ATOM 1876 O O . GLN A 1 234 ? -12.576 35.522 52.190 1.00 74.62 234 GLN A O 1
ATOM 1881 N N . VAL A 1 235 ? -12.590 36.035 50.008 1.00 72.19 235 VAL A N 1
ATOM 1882 C CA . VAL A 1 235 ? -13.642 35.075 49.654 1.00 72.19 235 VAL A CA 1
ATOM 1883 C C . VAL A 1 235 ? -13.030 33.815 49.042 1.00 72.19 235 VAL A C 1
ATOM 1885 O O . VAL A 1 235 ? -12.196 33.871 48.141 1.00 72.19 235 VAL A O 1
ATOM 1888 N N . THR A 1 236 ? -13.443 32.646 49.524 1.00 66.44 236 THR A N 1
ATOM 1889 C CA . THR A 1 236 ? -12.997 31.342 49.013 1.00 66.44 236 THR A CA 1
ATOM 1890 C C . THR A 1 236 ? -14.069 30.659 48.165 1.00 66.44 236 THR A C 1
ATOM 1892 O O . THR A 1 236 ? -15.269 30.889 48.349 1.00 66.44 236 THR A O 1
ATOM 1895 N N . LYS A 1 237 ? -13.647 29.780 47.247 1.00 66.44 237 LYS A N 1
ATOM 1896 C CA . LYS A 1 237 ? -14.551 28.789 46.647 1.00 66.44 237 LYS A CA 1
ATOM 1897 C C . LYS A 1 237 ? -14.966 27.801 47.750 1.00 66.44 237 LYS A C 1
ATOM 1899 O O . LYS A 1 237 ? -14.142 27.463 48.591 1.00 66.44 237 LYS A O 1
ATOM 1904 N N . PHE A 1 238 ? -16.242 27.412 47.782 1.00 60.38 238 PHE A N 1
ATOM 1905 C CA . PHE A 1 238 ? -16.875 26.732 48.927 1.00 60.38 238 PHE A CA 1
ATOM 1906 C C . PHE A 1 238 ? -16.264 25.361 49.277 1.00 60.38 238 PHE A C 1
ATOM 1908 O O . PHE A 1 238 ? -16.342 24.964 50.432 1.00 60.38 238 PHE A O 1
ATOM 1915 N N . ASP A 1 239 ? -15.623 24.686 48.318 1.00 51.38 239 ASP A N 1
ATOM 1916 C CA . ASP A 1 239 ? -15.315 23.252 48.421 1.00 51.38 239 ASP A CA 1
ATOM 1917 C C . ASP A 1 239 ? -13.825 22.874 48.541 1.00 51.38 239 ASP A C 1
ATOM 1919 O O . ASP A 1 239 ? -13.525 21.689 48.633 1.00 51.38 239 ASP A O 1
ATOM 1923 N N . GLU A 1 240 ? -12.864 23.813 48.562 1.00 54.09 240 GLU A N 1
ATOM 1924 C CA . GLU A 1 240 ? -11.433 23.435 48.561 1.00 54.09 240 GLU A CA 1
ATOM 1925 C C . GLU A 1 240 ? -10.483 24.386 49.315 1.00 54.09 240 GLU A C 1
ATOM 1927 O O . GLU A 1 240 ? -10.747 25.580 49.486 1.00 54.09 240 GLU A O 1
ATOM 1932 N N . LEU A 1 241 ? -9.327 23.835 49.728 1.00 54.41 241 LEU A N 1
ATOM 1933 C CA . LEU A 1 241 ? -8.229 24.529 50.412 1.00 54.41 241 LEU A CA 1
ATOM 1934 C C . LEU A 1 241 ? -7.621 25.604 49.489 1.00 54.41 241 LEU A C 1
ATOM 1936 O O . LEU A 1 241 ? -6.848 25.308 48.579 1.00 54.41 241 LEU A O 1
ATOM 1940 N N . ASN A 1 242 ? -7.997 26.865 49.696 1.00 59.12 242 ASN A N 1
ATOM 1941 C CA . ASN A 1 242 ? -7.609 27.969 48.819 1.00 59.12 242 ASN A CA 1
ATOM 1942 C C . ASN A 1 242 ? -6.374 28.720 49.346 1.00 59.12 242 ASN A C 1
ATOM 1944 O O . ASN A 1 242 ? -6.208 28.902 50.550 1.00 59.12 242 ASN A O 1
ATOM 1948 N N . ILE A 1 243 ? -5.537 29.225 48.438 1.00 61.38 243 ILE A N 1
ATOM 1949 C CA . ILE A 1 243 ? -4.403 30.096 48.779 1.00 61.38 243 ILE A CA 1
ATOM 1950 C C . ILE A 1 243 ? -4.928 31.537 48.823 1.00 61.38 243 ILE A C 1
ATOM 1952 O O . ILE A 1 243 ? -5.252 32.121 47.781 1.00 61.38 243 ILE A O 1
ATOM 1956 N N . LEU A 1 244 ? -5.046 32.078 50.034 1.00 66.88 244 LEU A N 1
ATOM 1957 C CA . LEU A 1 244 ? -5.528 33.432 50.314 1.00 66.88 244 LEU A CA 1
ATOM 1958 C C . LEU A 1 244 ? -4.499 34.481 49.868 1.00 66.88 244 LEU A C 1
ATOM 1960 O O . LEU A 1 244 ? -3.294 34.248 49.938 1.00 66.88 244 LEU A O 1
ATOM 1964 N N . ALA A 1 245 ? -4.975 35.640 49.400 1.00 69.06 245 ALA A N 1
ATOM 1965 C CA . ALA A 1 245 ? -4.097 36.716 48.936 1.00 69.06 245 ALA A CA 1
ATOM 1966 C C . ALA A 1 245 ? -3.284 37.343 50.084 1.00 69.06 245 ALA A C 1
ATOM 1968 O O . ALA A 1 245 ? -2.172 37.802 49.848 1.00 69.06 245 ALA A O 1
ATOM 1969 N N . ASN A 1 246 ? -3.822 37.350 51.316 1.00 72.31 246 ASN A N 1
ATOM 1970 C CA . ASN A 1 246 ? -3.205 37.865 52.553 1.00 72.31 246 ASN A CA 1
ATOM 1971 C C . ASN A 1 246 ? -2.712 39.322 52.527 1.00 72.31 246 ASN A C 1
ATOM 1973 O O . ASN A 1 246 ? -2.248 39.825 53.546 1.00 72.31 246 ASN A O 1
ATOM 1977 N N . ARG A 1 247 ? -2.869 40.011 51.397 1.00 75.12 247 ARG A N 1
ATOM 1978 C CA . ARG A 1 247 ? -2.618 41.431 51.167 1.00 75.12 247 ARG A CA 1
ATOM 1979 C C . ARG A 1 247 ? -3.623 41.970 50.156 1.00 75.12 247 ARG A C 1
ATOM 1981 O O . ARG A 1 247 ? -4.254 41.195 49.434 1.00 75.12 247 ARG A O 1
ATOM 1988 N N . SER A 1 248 ? -3.767 43.289 50.126 1.00 84.50 248 SER A N 1
ATOM 1989 C CA . SER A 1 248 ? -4.564 43.995 49.127 1.00 84.50 248 SER A CA 1
ATOM 1990 C C . SER A 1 248 ? -3.692 44.960 48.331 1.00 84.50 248 SER A C 1
ATOM 1992 O O . SER A 1 248 ? -2.690 45.462 48.845 1.00 84.50 248 SER A O 1
ATOM 1994 N N . LEU A 1 249 ? -4.110 45.282 47.107 1.00 85.06 249 LEU A N 1
ATOM 1995 C CA . LEU A 1 249 ? -3.453 46.289 46.275 1.00 85.06 249 LEU A CA 1
ATOM 1996 C C . LEU A 1 249 ? -3.347 47.632 47.008 1.00 85.06 249 LEU A C 1
ATOM 1998 O O . LEU A 1 249 ? -2.338 48.325 46.913 1.00 85.06 249 LEU A O 1
ATOM 2002 N N . LYS A 1 250 ? -4.380 47.994 47.775 1.00 82.56 250 LYS A N 1
ATOM 2003 C CA . LYS A 1 250 ? -4.388 49.223 48.569 1.00 82.56 250 LYS A CA 1
ATOM 2004 C C . LYS A 1 250 ? -3.284 49.223 49.628 1.00 82.56 250 LYS A C 1
ATOM 2006 O O . LYS A 1 250 ? -2.617 50.243 49.779 1.00 82.56 250 LYS A O 1
ATOM 2011 N N . ASN A 1 251 ? -3.072 48.103 50.321 1.00 83.19 251 ASN A N 1
ATOM 2012 C CA . ASN A 1 251 ? -2.009 47.984 51.322 1.00 83.19 251 ASN A CA 1
ATOM 2013 C C . ASN A 1 251 ? -0.623 48.064 50.665 1.00 83.19 251 ASN A C 1
ATOM 2015 O O . ASN A 1 251 ? 0.232 48.794 51.156 1.00 83.19 251 ASN A O 1
ATOM 2019 N N . ASP A 1 252 ? -0.431 47.426 49.508 1.00 84.56 252 ASP A N 1
ATOM 2020 C CA . ASP A 1 252 ? 0.848 47.496 48.789 1.00 84.56 252 ASP A CA 1
ATOM 2021 C C . ASP A 1 252 ? 1.144 48.914 48.255 1.00 84.56 252 ASP A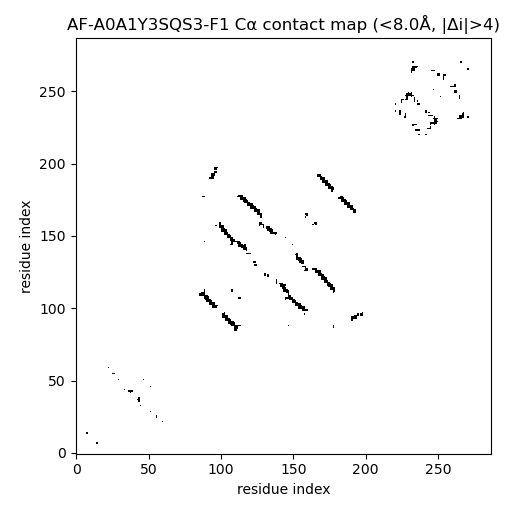 C 1
ATOM 2023 O O . ASP A 1 252 ? 2.286 49.372 48.288 1.00 84.56 252 ASP A O 1
ATOM 2027 N N . ILE A 1 253 ? 0.122 49.661 47.816 1.00 82.62 253 ILE A N 1
ATOM 2028 C CA . ILE A 1 253 ? 0.269 51.072 47.410 1.00 82.62 253 ILE A CA 1
ATOM 2029 C C . ILE A 1 253 ? 0.619 51.961 48.614 1.00 82.62 253 ILE A C 1
ATOM 2031 O O . ILE A 1 253 ? 1.473 52.843 48.504 1.00 82.62 253 ILE A O 1
ATOM 2035 N N . VAL A 1 254 ? -0.020 51.740 49.766 1.00 83.19 254 VAL A N 1
ATOM 2036 C CA . VAL A 1 254 ? 0.282 52.461 51.014 1.00 83.19 254 VAL A CA 1
ATOM 2037 C C . VAL A 1 254 ? 1.731 52.223 51.446 1.00 83.19 254 VAL A C 1
ATOM 2039 O O . VAL A 1 254 ? 2.433 53.188 51.763 1.00 83.19 254 VAL A O 1
ATOM 2042 N N . GLU A 1 255 ? 2.196 50.972 51.383 1.00 82.81 255 GLU A N 1
ATOM 2043 C CA . GLU A 1 255 ? 3.582 50.596 51.675 1.00 82.81 255 GLU A CA 1
ATOM 2044 C C . GLU A 1 255 ? 4.562 51.281 50.708 1.00 82.81 255 GLU A C 1
ATOM 2046 O O . GLU A 1 255 ? 5.536 51.905 51.140 1.00 82.81 255 GLU A O 1
ATOM 2051 N N . ALA A 1 256 ? 4.272 51.255 49.403 1.00 82.38 256 ALA A N 1
ATOM 2052 C CA . ALA A 1 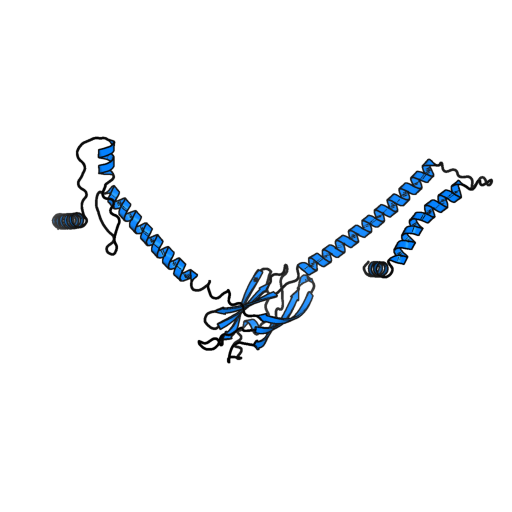256 ? 5.125 51.855 48.379 1.00 82.38 256 ALA A CA 1
ATOM 2053 C C . ALA A 1 256 ? 5.258 53.385 48.516 1.00 82.38 256 ALA A C 1
ATOM 2055 O O . ALA A 1 256 ? 6.341 53.935 48.304 1.00 82.38 256 ALA A O 1
ATOM 2056 N N . ILE A 1 257 ? 4.176 54.080 48.886 1.00 83.62 257 ILE A N 1
ATOM 2057 C CA . ILE A 1 257 ? 4.138 55.550 49.016 1.00 83.62 257 ILE A CA 1
ATOM 2058 C C . ILE A 1 257 ? 4.497 55.997 50.454 1.00 83.62 257 ILE A C 1
ATOM 2060 O O . ILE A 1 257 ? 4.590 57.193 50.729 1.00 83.62 257 ILE A O 1
ATOM 2064 N N . LYS A 1 258 ? 4.732 55.061 51.391 1.00 78.81 258 LYS A N 1
ATOM 2065 C CA . LYS A 1 258 ? 5.037 55.323 52.817 1.00 78.81 258 LYS A CA 1
ATOM 2066 C C . LYS A 1 258 ? 4.063 56.310 53.479 1.00 78.81 258 LYS A C 1
ATOM 2068 O O . LYS A 1 258 ? 4.465 57.164 54.270 1.00 78.81 258 LYS A O 1
ATOM 2073 N N . THR A 1 259 ? 2.785 56.237 53.115 1.00 69.56 259 THR A N 1
ATOM 2074 C CA . THR A 1 259 ? 1.721 57.077 53.700 1.00 69.56 259 THR A CA 1
ATOM 2075 C C . THR A 1 259 ? 0.950 56.275 54.773 1.00 69.56 259 THR A C 1
ATOM 2077 O O . THR A 1 259 ? 1.299 55.130 55.025 1.00 69.56 259 THR A O 1
ATOM 2080 N N . LYS A 1 260 ? -0.019 56.890 55.477 1.00 69.44 260 LYS A N 1
ATOM 2081 C CA . LYS A 1 260 ? -0.747 56.358 56.661 1.00 69.44 260 LYS A CA 1
ATOM 2082 C C . LYS A 1 260 ? -1.202 54.884 56.590 1.00 69.44 260 LYS A C 1
ATOM 2084 O O . LYS A 1 260 ? -1.456 54.374 55.512 1.00 69.44 260 LYS A O 1
ATOM 2089 N N . GLU A 1 261 ? -1.402 54.321 57.790 1.00 69.56 261 GLU A N 1
ATOM 2090 C CA . GLU A 1 261 ? -1.790 52.949 58.188 1.00 69.56 261 GLU A CA 1
ATOM 2091 C C . GLU A 1 261 ? -2.571 52.089 57.173 1.00 69.56 261 GLU A C 1
ATOM 2093 O O . GLU A 1 261 ? -3.555 52.521 56.567 1.00 69.56 261 GLU A O 1
ATOM 2098 N N . GLU A 1 262 ? -2.132 50.829 57.056 1.00 70.75 262 GLU A N 1
ATOM 2099 C CA . GLU A 1 262 ? -2.729 49.779 56.226 1.00 70.75 262 GLU A CA 1
ATOM 2100 C C . GLU A 1 262 ? -4.204 49.527 56.569 1.00 70.75 262 GLU A C 1
ATOM 2102 O O . GLU A 1 262 ? -4.622 49.572 57.727 1.00 70.75 262 GLU A O 1
ATOM 2107 N N . THR A 1 263 ? -5.005 49.208 55.550 1.00 71.31 263 THR A N 1
ATOM 2108 C CA . THR A 1 263 ? -6.406 48.835 55.762 1.00 71.31 263 THR A CA 1
ATOM 2109 C C . THR A 1 263 ? -6.547 47.369 56.174 1.00 71.31 263 THR A C 1
ATOM 2111 O O . THR A 1 263 ? -5.894 46.509 55.571 1.00 71.31 263 THR A O 1
ATOM 2114 N N . PRO A 1 264 ? -7.413 47.056 57.161 1.00 72.31 264 PRO A N 1
ATOM 2115 C CA . PRO A 1 264 ? -7.639 45.684 57.587 1.00 72.31 264 PRO A CA 1
ATOM 2116 C C . PRO A 1 264 ? -8.318 44.895 56.467 1.00 72.31 264 PRO A C 1
ATOM 2118 O O . PRO A 1 264 ? -9.256 45.372 55.830 1.00 72.31 264 PRO A O 1
ATOM 2121 N N . ILE A 1 265 ? -7.822 43.686 56.230 1.00 77.44 265 ILE A N 1
ATOM 2122 C CA . ILE A 1 265 ? -8.383 42.764 55.247 1.00 77.44 265 ILE A CA 1
ATOM 2123 C C . ILE A 1 265 ? -9.614 42.105 55.865 1.00 77.44 265 ILE A C 1
ATOM 2125 O O . ILE A 1 265 ? -9.538 41.582 56.976 1.00 77.44 265 ILE A O 1
ATOM 2129 N N . CYS A 1 266 ? -10.739 42.134 55.153 1.00 75.62 266 CYS A N 1
ATOM 2130 C CA . CYS A 1 266 ? -11.979 41.546 55.646 1.00 75.62 266 CYS A CA 1
ATOM 2131 C C . CYS A 1 266 ? -12.051 40.057 55.316 1.00 75.62 266 CYS A C 1
ATOM 2133 O O . CYS A 1 266 ? -12.001 39.654 54.148 1.00 75.62 266 CYS A O 1
ATOM 2135 N N . ASP A 1 267 ? -12.257 39.250 56.350 1.00 74.62 267 ASP A N 1
ATOM 2136 C CA . ASP A 1 267 ? -12.494 37.821 56.191 1.00 74.62 267 ASP A CA 1
ATOM 2137 C C . ASP A 1 267 ? -13.881 37.548 55.598 1.00 74.62 267 ASP A C 1
ATOM 2139 O O . ASP A 1 267 ? -14.794 38.385 55.631 1.00 74.62 267 ASP A O 1
ATOM 2143 N N . ARG A 1 268 ? -14.072 36.336 55.069 1.00 72.19 268 ARG A N 1
ATOM 2144 C CA . ARG A 1 268 ? -15.337 35.901 54.460 1.00 72.19 268 ARG A CA 1
ATOM 2145 C C . ARG A 1 268 ? -16.547 36.155 55.364 1.00 72.19 268 ARG A C 1
ATOM 2147 O O . ARG A 1 268 ? -17.550 36.674 54.887 1.00 72.19 268 ARG A O 1
ATOM 2154 N N . THR A 1 269 ? -16.462 35.803 56.647 1.00 74.56 269 THR A N 1
ATOM 2155 C CA . THR A 1 269 ? -17.571 35.962 57.604 1.00 74.56 269 THR A CA 1
ATOM 2156 C C . THR A 1 269 ? -17.950 37.431 57.766 1.00 74.56 269 THR A C 1
ATOM 2158 O O . THR A 1 269 ? -19.119 37.782 57.656 1.00 74.56 269 THR A O 1
ATOM 2161 N N . GLN A 1 270 ? -16.949 38.304 57.900 1.00 76.31 270 GLN A N 1
ATOM 2162 C CA . GLN A 1 270 ? -17.153 39.749 58.007 1.00 76.31 270 GLN A CA 1
ATOM 2163 C C . GLN A 1 270 ? -17.764 40.325 56.724 1.00 76.31 270 GLN A C 1
ATOM 2165 O O . GLN A 1 270 ? -18.674 41.146 56.786 1.00 76.31 270 GLN A O 1
ATOM 2170 N N . THR A 1 271 ? -17.313 39.839 55.564 1.00 71.88 271 THR A N 1
ATOM 2171 C CA . THR A 1 271 ? -17.844 40.238 54.253 1.00 71.88 271 THR A CA 1
ATOM 2172 C C . THR A 1 271 ? -19.320 39.848 54.101 1.00 71.88 271 THR A C 1
ATOM 2174 O O . THR A 1 271 ? -20.127 40.643 53.623 1.00 71.88 271 THR A O 1
ATOM 2177 N N . ILE A 1 272 ? -19.692 38.633 54.518 1.00 73.44 272 ILE A N 1
ATOM 2178 C CA . ILE A 1 272 ? -21.078 38.140 54.460 1.00 73.44 272 ILE A CA 1
ATOM 2179 C C . ILE A 1 272 ? -21.973 38.933 55.417 1.00 73.44 272 ILE A C 1
ATOM 2181 O O . ILE A 1 272 ? -23.059 39.359 55.019 1.00 73.44 272 ILE A O 1
ATOM 2185 N N . ASP A 1 273 ? -21.509 39.174 56.644 1.00 78.00 273 ASP A N 1
ATOM 2186 C CA . ASP A 1 273 ? -22.250 39.937 57.650 1.00 78.00 273 ASP A CA 1
ATOM 2187 C C . ASP A 1 273 ? -22.493 41.384 57.200 1.00 78.00 273 ASP A C 1
ATOM 2189 O O . ASP A 1 273 ? -23.572 41.941 57.420 1.00 78.00 273 ASP A O 1
ATOM 2193 N N . GLU A 1 274 ? -21.511 42.000 56.540 1.00 75.44 274 GLU A N 1
ATOM 2194 C CA . GLU A 1 274 ? -21.629 43.347 55.985 1.00 75.44 274 GLU A CA 1
ATOM 2195 C C . GLU A 1 274 ? -22.590 43.390 54.787 1.00 75.44 274 GLU A C 1
ATOM 2197 O O . GLU A 1 274 ? -23.469 44.252 54.736 1.00 75.44 274 GLU A O 1
ATOM 2202 N N . CYS A 1 275 ? -22.512 42.420 53.868 1.00 72.62 275 CYS A N 1
ATOM 2203 C CA . CYS A 1 275 ? -23.473 42.289 52.770 1.00 72.62 275 CYS A CA 1
ATOM 2204 C C . CYS A 1 275 ? -24.910 42.092 53.276 1.00 72.62 275 CYS A C 1
ATOM 2206 O O . CYS A 1 275 ? -25.827 42.727 52.757 1.00 72.62 275 CYS A O 1
ATOM 2208 N N . HIS A 1 276 ? -25.121 41.270 54.309 1.00 74.75 276 HIS A N 1
ATOM 2209 C CA . HIS A 1 276 ? -26.440 41.092 54.925 1.00 74.75 276 HIS A CA 1
ATOM 2210 C C . HIS A 1 276 ? -26.963 42.383 55.565 1.00 74.75 276 HIS A C 1
ATOM 2212 O O . HIS A 1 276 ? -28.133 42.721 55.391 1.00 74.75 276 HIS A O 1
ATOM 2218 N N . LYS A 1 277 ? -26.107 43.127 56.276 1.00 77.62 277 LYS A N 1
ATOM 2219 C CA . LYS A 1 277 ? -26.476 44.418 56.879 1.00 77.62 277 LYS A CA 1
ATOM 2220 C C . LYS A 1 277 ? -26.821 45.471 55.831 1.00 77.62 277 LYS A C 1
ATOM 2222 O O . LYS A 1 277 ? -27.783 46.208 56.030 1.00 77.62 277 LYS A O 1
ATOM 2227 N N . ASN A 1 278 ? -26.070 45.529 54.732 1.00 75.25 278 ASN A N 1
ATOM 2228 C CA . ASN A 1 278 ? -26.331 46.461 53.637 1.00 75.25 278 ASN A CA 1
ATOM 2229 C C . ASN A 1 278 ? -27.634 46.111 52.912 1.00 75.25 278 ASN A C 1
ATOM 2231 O O . ASN A 1 278 ? -28.460 46.993 52.709 1.00 75.25 278 ASN A O 1
ATOM 2235 N N . LYS A 1 279 ? -27.888 44.823 52.658 1.00 73.38 279 LYS A N 1
ATOM 2236 C CA . LYS A 1 279 ? -29.143 44.361 52.051 1.00 73.38 279 LYS A CA 1
ATOM 2237 C C . LYS A 1 279 ? -30.371 44.682 52.915 1.00 73.38 279 LYS A C 1
ATOM 2239 O O . LYS A 1 279 ? -31.360 45.198 52.413 1.00 73.38 279 LYS A O 1
ATOM 2244 N N . LEU A 1 280 ? -30.279 44.477 54.233 1.00 73.25 280 LEU A N 1
ATOM 2245 C CA . LEU A 1 280 ? -31.330 44.859 55.192 1.00 73.25 280 LEU A CA 1
ATOM 2246 C C . LEU A 1 280 ? -31.534 46.381 55.302 1.00 73.25 280 LEU A C 1
ATOM 2248 O O . LEU A 1 280 ? -32.580 46.829 55.768 1.00 73.25 280 LEU A O 1
ATOM 2252 N N . ARG A 1 281 ? -30.524 47.178 54.939 1.00 71.50 281 ARG A N 1
ATOM 2253 C CA . ARG A 1 281 ? -30.608 48.642 54.863 1.00 71.50 281 ARG A CA 1
ATOM 2254 C C . ARG A 1 281 ? -31.304 49.084 53.580 1.00 71.50 281 ARG A C 1
ATOM 2256 O O . ARG A 1 281 ? -32.238 49.868 53.656 1.00 71.50 281 ARG A O 1
ATOM 2263 N N . GLU A 1 282 ? -30.918 48.513 52.444 1.00 72.38 282 GLU A N 1
ATOM 2264 C CA . GLU A 1 282 ? -31.535 48.777 51.139 1.00 72.38 282 GLU A CA 1
ATOM 2265 C C . GLU A 1 282 ? -33.013 48.352 51.097 1.00 72.38 282 GLU A C 1
ATOM 2267 O O . GLU A 1 282 ? -33.840 49.051 50.517 1.00 72.38 282 GLU A O 1
ATOM 2272 N N . GLU A 1 283 ? -33.379 47.253 51.763 1.00 72.25 283 GLU A N 1
ATOM 2273 C CA . GLU A 1 283 ? -34.777 46.809 51.907 1.00 72.25 283 GLU A CA 1
ATOM 2274 C C . GLU A 1 283 ? -35.610 47.731 52.821 1.00 72.25 283 GLU A C 1
ATOM 2276 O O . GLU A 1 283 ? -36.828 47.782 52.683 1.00 72.25 283 GLU A O 1
ATOM 2281 N N . LYS A 1 284 ? -34.973 48.485 53.730 1.00 65.44 284 LYS A N 1
ATOM 2282 C CA . LYS A 1 284 ? -35.634 49.502 54.573 1.00 65.44 284 LYS A CA 1
ATOM 2283 C C . LYS A 1 284 ? -35.720 50.880 53.921 1.00 65.44 284 LYS A C 1
ATOM 2285 O O . LYS A 1 284 ? -36.531 51.687 54.353 1.00 65.44 284 LYS A O 1
ATOM 2290 N N . GLU A 1 285 ? -34.862 51.169 52.948 1.00 64.81 285 GLU A N 1
ATOM 2291 C CA . GLU A 1 285 ? -34.860 52.438 52.209 1.00 64.81 285 GLU A CA 1
ATOM 2292 C C . GLU A 1 285 ? -35.770 52.391 50.968 1.00 64.81 285 GLU A C 1
ATOM 2294 O O . GLU A 1 285 ? -36.186 53.440 50.483 1.00 64.81 285 GLU A O 1
ATOM 2299 N N . ASN A 1 286 ? -36.126 51.191 50.491 1.00 55.34 286 ASN A N 1
ATOM 2300 C CA . ASN A 1 286 ? -36.984 50.968 49.319 1.00 55.34 286 ASN A CA 1
ATOM 2301 C C . ASN A 1 286 ? -38.385 50.396 49.641 1.00 55.34 286 ASN A C 1
ATOM 2303 O O . ASN A 1 286 ? -39.090 49.984 48.716 1.00 55.34 286 ASN A O 1
ATOM 2307 N N . GLY A 1 287 ? -38.784 50.340 50.917 1.00 50.97 287 GLY A N 1
ATOM 2308 C CA . GLY A 1 287 ? -40.121 49.929 51.379 1.00 50.97 287 GLY A CA 1
ATOM 2309 C C . GLY A 1 287 ? -40.806 51.034 52.165 1.00 50.97 287 GLY A C 1
ATOM 2310 O O . GLY A 1 287 ? -42.038 51.180 52.003 1.00 50.97 287 GLY A O 1
#

Nearest PDB structures (foldseek):
  5mho-assembly2_B  TM=4.306E-01  e=1.406E-01  Homo sapiens
  5mhl-assembly2_B  TM=3.513E-01  e=3.516E-01  Homo sapiens
  4kty-assembly2_B  TM=3.528E-01  e=7.405E-01  Homo sapiens
  7u06-assembly1_B  TM=5.000E-01  e=2.199E+00  Saccharomyces cerevisiae
  7u05-assembly1_b  TM=5.112E-01  e=3.478E+00  Saccharomyces cerevisiae

Sequence (287 aa):
MIKLLNFMRKHKVCVFTLSMLIFAVPLVIVHVLYKIDCEIVWLQSKLTAGDVLTYIAGFEAFIGTVSLGFLALWQNHQIQEQHIESQEPLLSMNLIDEASTLYLTIENTGGVEAKDISIKVLDIYNNGKNKELCLDGLFNTVFELYPKEKVKGRIAFSGENIATEIFPQIKLKVSYTRPDLKRKKEYERTVIYNNDFSQNTNANTNTENEKIASDVDKIARANVRIANYLDGRQVTKFDELNILANRSLKNDIVEAIKTKEETPICDRTQTIDECHKNKLREEKENG